Protein AF-A0A9D1DU47-F1 (afdb_monomer_lite)

Foldseek 3Di:
DAEAAAAQEQEDLDALPLLSLLLVLCFPPPPVDDQAQEKEKEAQFWWDKDKPDPLAFAKIAGIKMFGHHPNHTHYIYGHHRNHPVVVSNVSSQQDDDDPDGNVVVSVVSNYYYYYDYPPYDYDIDPGDSVLHAGEGEHQDPLCVVCVQQQANHSDPDPRRRDHNFDKDKFQAMWMWIWTDDDPYIYTWIFGIWIAGPVRRYIYTYTCPGPVNDD

Sequence (214 aa):
MNIIRTIDLWTEQHINHYECFNGAFIDGFDNDNKPFDRYKIVKNCNCIITTNRKDLNISNKHNAIIFYRNNTPVRLMVINKDTDIEKCISIALSQDYKDTTLEEYYNKLQITSKLIDMKEQAIYNNSDITKEIDVASCDRWNLLYSMLKGSYTEDVTSYGNYEYTKYEFLPNLEIKYELKIDKEEFLIEHKCAFINTIRTRVIPIQENSKLTSN

Organism: NCBI:txid2840884

pLDDT: mean 91.05, std 9.45, range [54.25, 98.62]

Structure (mmCIF, N/CA/C/O backbone):
data_AF-A0A9D1DU47-F1
#
_entry.id   AF-A0A9D1DU47-F1
#
loop_
_atom_site.group_PDB
_atom_site.id
_atom_site.type_symbol
_atom_site.label_atom_id
_atom_site.label_alt_id
_atom_site.label_comp_id
_atom_site.label_asym_id
_atom_site.label_entity_id
_atom_site.label_seq_id
_atom_site.pdbx_PDB_ins_code
_atom_site.Cartn_x
_atom_site.Cartn_y
_atom_site.Cartn_z
_atom_site.occupancy
_atom_site.B_iso_or_equiv
_atom_site.auth_seq_id
_atom_site.auth_comp_id
_atom_site.auth_asym_id
_atom_site.auth_atom_id
_atom_site.pdbx_PDB_model_num
ATOM 1 N N . MET A 1 1 ? -16.636 -14.275 -3.363 1.00 78.62 1 MET A N 1
ATOM 2 C CA . MET A 1 1 ? -15.356 -13.552 -3.241 1.00 78.62 1 MET A CA 1
ATOM 3 C C . MET A 1 1 ? -15.590 -12.168 -3.810 1.00 78.62 1 MET A C 1
ATOM 5 O O . MET A 1 1 ? -16.129 -12.085 -4.906 1.00 78.62 1 MET A O 1
ATOM 9 N N . ASN A 1 2 ? -15.345 -11.119 -3.030 1.00 91.38 2 ASN A N 1
ATOM 10 C CA . ASN A 1 2 ? -15.523 -9.739 -3.472 1.00 91.38 2 ASN A CA 1
ATOM 11 C C . ASN A 1 2 ? -14.269 -9.306 -4.239 1.00 91.38 2 ASN A C 1
ATOM 13 O O . ASN A 1 2 ? -13.179 -9.434 -3.687 1.00 91.38 2 ASN A O 1
ATOM 17 N N . ILE A 1 3 ? -14.419 -8.837 -5.478 1.00 96.06 3 ILE A N 1
ATOM 18 C CA . ILE A 1 3 ? -13.293 -8.420 -6.324 1.00 96.06 3 ILE A CA 1
ATOM 19 C C . ILE A 1 3 ? -13.216 -6.893 -6.313 1.00 96.06 3 ILE A C 1
ATOM 21 O O . ILE A 1 3 ? -14.155 -6.219 -6.734 1.00 96.06 3 ILE A O 1
ATOM 25 N N . ILE A 1 4 ? -12.091 -6.359 -5.852 1.00 96.50 4 ILE A N 1
ATOM 26 C CA . ILE A 1 4 ? -11.787 -4.934 -5.773 1.00 96.50 4 ILE A CA 1
ATOM 27 C C . ILE A 1 4 ? -10.854 -4.582 -6.932 1.00 96.50 4 ILE A C 1
ATOM 29 O O . ILE A 1 4 ? -9.774 -5.154 -7.058 1.00 96.50 4 ILE A O 1
ATOM 33 N N . ARG A 1 5 ? -11.278 -3.643 -7.783 1.00 95.50 5 ARG A N 1
ATOM 34 C CA . ARG A 1 5 ? -10.531 -3.222 -8.986 1.00 95.50 5 ARG A CA 1
ATOM 35 C C . ARG A 1 5 ? -9.926 -1.823 -8.901 1.00 95.50 5 ARG A C 1
ATOM 37 O O . ARG A 1 5 ? -9.145 -1.448 -9.769 1.00 95.50 5 ARG A O 1
ATOM 44 N N . THR A 1 6 ? -10.323 -1.060 -7.889 1.00 94.12 6 THR A N 1
ATOM 45 C CA . THR A 1 6 ? -9.841 0.293 -7.608 1.00 94.12 6 THR A CA 1
ATOM 46 C C . THR A 1 6 ? -9.809 0.495 -6.101 1.00 94.12 6 THR A C 1
ATOM 48 O O . THR A 1 6 ? -10.680 -0.028 -5.399 1.00 94.12 6 THR A O 1
ATOM 51 N N . ILE A 1 7 ? -8.798 1.199 -5.605 1.00 94.19 7 ILE A N 1
ATOM 52 C CA . ILE A 1 7 ? -8.610 1.480 -4.179 1.00 94.19 7 ILE A CA 1
ATOM 53 C C . ILE A 1 7 ? -7.583 2.605 -4.008 1.00 94.19 7 ILE A C 1
ATOM 55 O O . ILE A 1 7 ? -6.705 2.764 -4.850 1.00 94.19 7 ILE A O 1
ATOM 59 N N . ASP A 1 8 ? -7.607 3.334 -2.898 1.00 93.00 8 ASP A N 1
ATOM 60 C CA . ASP A 1 8 ? -6.444 4.132 -2.498 1.00 93.00 8 ASP A CA 1
ATOM 61 C C . ASP A 1 8 ? -5.278 3.190 -2.130 1.00 93.00 8 ASP A C 1
ATOM 63 O O . ASP A 1 8 ? -5.396 2.409 -1.180 1.00 93.00 8 ASP A O 1
ATOM 67 N N . LEU A 1 9 ? -4.194 3.180 -2.915 1.00 95.06 9 LEU A N 1
ATOM 68 C CA . LEU A 1 9 ? -3.151 2.149 -2.876 1.00 95.06 9 LEU A CA 1
ATOM 69 C C . LEU A 1 9 ? -1.797 2.719 -2.438 1.00 95.06 9 LEU A C 1
ATOM 71 O O . LEU A 1 9 ? -1.139 3.482 -3.146 1.00 95.06 9 LEU A O 1
ATOM 75 N N . TRP A 1 10 ? -1.327 2.224 -1.299 1.00 95.44 10 TRP A N 1
ATOM 76 C CA . TRP A 1 10 ? -0.047 2.568 -0.695 1.00 95.44 10 TRP A CA 1
ATOM 77 C C . TRP A 1 10 ? 0.925 1.395 -0.849 1.00 95.44 10 TRP A C 1
ATOM 79 O O . TRP A 1 10 ? 0.601 0.264 -0.487 1.00 95.44 10 TRP A O 1
ATOM 89 N N . THR A 1 11 ? 2.116 1.643 -1.392 1.00 95.69 11 THR A N 1
ATOM 90 C CA . THR A 1 11 ? 3.148 0.609 -1.571 1.00 95.69 11 THR A CA 1
ATOM 91 C C . THR A 1 11 ? 4.376 0.967 -0.747 1.00 95.69 11 THR A C 1
ATOM 93 O O . THR A 1 11 ? 4.979 2.015 -0.948 1.00 95.69 11 THR A O 1
ATOM 96 N N . GLU A 1 12 ? 4.772 0.099 0.183 1.00 96.19 12 GLU A N 1
ATOM 97 C CA . GLU A 1 12 ? 5.951 0.347 1.011 1.00 96.19 12 GLU A CA 1
ATOM 98 C C . GLU A 1 12 ? 7.247 0.190 0.191 1.00 96.19 12 GLU A C 1
ATOM 100 O O . GLU A 1 12 ? 7.617 -0.920 -0.207 1.00 96.19 12 GLU A O 1
ATOM 105 N N . GLN A 1 13 ? 7.962 1.296 -0.027 1.00 93.75 13 GLN A N 1
ATOM 106 C CA . GLN A 1 13 ? 9.221 1.306 -0.781 1.00 93.75 13 GLN A CA 1
ATOM 107 C C . GLN A 1 13 ? 10.349 0.522 -0.081 1.00 93.75 13 GLN A C 1
ATOM 109 O O . GLN A 1 13 ? 10.997 -0.326 -0.690 1.00 93.75 13 GLN A O 1
ATOM 114 N N . HIS A 1 14 ? 10.580 0.759 1.210 1.00 93.88 14 HIS A N 1
ATOM 115 C CA . HIS A 1 14 ? 11.670 0.133 1.966 1.00 93.88 14 HIS A CA 1
ATOM 116 C C . HIS A 1 14 ? 11.142 -0.575 3.209 1.00 93.88 14 HIS A C 1
ATOM 118 O O . HIS A 1 14 ? 10.099 -0.210 3.734 1.00 93.88 14 HIS A O 1
ATOM 124 N N . ILE A 1 15 ? 11.863 -1.584 3.697 1.00 96.62 15 ILE A N 1
ATOM 125 C CA . ILE A 1 15 ? 11.514 -2.249 4.958 1.00 96.62 15 ILE A CA 1
ATOM 126 C C . ILE A 1 15 ? 11.506 -1.207 6.083 1.00 96.62 15 ILE A C 1
ATOM 128 O O . ILE A 1 15 ? 12.499 -0.501 6.266 1.00 96.62 15 ILE A O 1
ATOM 132 N N . ASN A 1 16 ? 10.417 -1.155 6.855 1.00 96.31 16 ASN A N 1
ATOM 133 C CA . ASN A 1 16 ? 10.202 -0.169 7.918 1.00 96.31 16 ASN A CA 1
ATOM 134 C C . ASN A 1 16 ? 10.188 1.283 7.411 1.00 96.31 16 ASN A C 1
ATOM 136 O O . ASN A 1 16 ? 10.689 2.180 8.093 1.00 96.31 16 ASN A O 1
ATOM 140 N N . HIS A 1 17 ? 9.630 1.527 6.222 1.00 93.50 17 HIS A N 1
ATOM 141 C CA . HIS A 1 17 ? 9.435 2.884 5.707 1.00 93.50 17 HIS A CA 1
ATOM 142 C C . HIS A 1 17 ? 8.263 3.540 6.450 1.00 93.50 17 HIS A C 1
ATOM 144 O O . HIS A 1 17 ? 7.120 3.516 5.987 1.00 93.50 17 HIS A O 1
ATOM 150 N N . TYR A 1 18 ? 8.543 4.064 7.649 1.00 91.50 18 TYR A N 1
ATOM 151 C CA . TYR A 1 18 ? 7.541 4.595 8.581 1.00 91.50 18 TYR A CA 1
ATOM 152 C C . TYR A 1 18 ? 6.684 5.690 7.957 1.00 91.50 18 TYR A C 1
ATOM 154 O O . TYR A 1 18 ? 5.500 5.788 8.253 1.00 91.50 18 TYR A O 1
ATOM 162 N N . GLU A 1 19 ? 7.263 6.465 7.050 1.00 88.12 19 GLU A N 1
ATOM 163 C CA . GLU A 1 19 ? 6.593 7.478 6.260 1.00 88.12 19 GLU A CA 1
ATOM 164 C C . GLU A 1 19 ? 5.334 6.904 5.595 1.00 88.12 19 GLU A C 1
ATOM 166 O O . GLU A 1 19 ? 4.230 7.396 5.832 1.00 88.12 19 GLU A O 1
ATOM 171 N N . CYS A 1 20 ? 5.458 5.785 4.874 1.00 92.06 20 CYS A N 1
ATOM 172 C CA . CYS A 1 20 ? 4.331 5.118 4.216 1.00 92.06 20 CYS A CA 1
ATOM 173 C C . CYS A 1 20 ? 3.162 4.851 5.187 1.00 92.06 20 CYS A C 1
ATOM 175 O O . CYS A 1 20 ? 2.003 5.100 4.849 1.00 92.06 20 CYS A O 1
ATOM 177 N N . PHE A 1 21 ? 3.468 4.430 6.420 1.00 95.62 21 PHE A N 1
ATOM 178 C CA . PHE A 1 21 ? 2.475 4.206 7.472 1.00 95.62 21 PHE A CA 1
ATOM 179 C C . PHE A 1 21 ? 1.895 5.518 8.003 1.00 95.62 21 PHE A C 1
ATOM 181 O O . PHE A 1 21 ? 0.676 5.624 8.124 1.00 95.62 21 PHE A O 1
ATOM 188 N N . ASN A 1 22 ? 2.732 6.518 8.291 1.00 92.56 22 ASN A N 1
ATOM 189 C CA . ASN A 1 22 ? 2.297 7.827 8.783 1.00 92.56 22 ASN A CA 1
ATOM 190 C C . ASN A 1 22 ? 1.242 8.430 7.847 1.00 92.56 22 ASN A C 1
ATOM 192 O O . ASN A 1 22 ? 0.154 8.794 8.300 1.00 92.56 22 ASN A O 1
ATOM 196 N N . GLY A 1 23 ? 1.529 8.431 6.540 1.00 90.12 23 GLY A N 1
ATOM 197 C CA . GLY A 1 23 ? 0.614 8.894 5.498 1.00 90.12 23 GLY A CA 1
ATOM 198 C C . GLY A 1 23 ? -0.658 8.057 5.403 1.00 90.12 23 GLY A C 1
ATOM 199 O O . GLY A 1 23 ? -1.759 8.594 5.505 1.00 90.12 23 GLY A O 1
ATOM 200 N N . ALA A 1 24 ? -0.526 6.734 5.273 1.00 93.38 24 ALA A N 1
ATOM 201 C CA . ALA A 1 24 ? -1.676 5.846 5.121 1.00 93.38 24 ALA A CA 1
ATOM 202 C C . ALA A 1 24 ? -2.623 5.855 6.334 1.00 93.38 24 ALA A C 1
ATOM 204 O O . ALA A 1 24 ? -3.799 5.523 6.183 1.00 93.38 24 ALA A O 1
ATOM 205 N N . PHE A 1 25 ? -2.143 6.204 7.530 1.00 94.69 25 PHE A N 1
ATOM 206 C CA . PHE A 1 25 ? -2.971 6.289 8.733 1.00 94.69 25 PHE A CA 1
ATOM 207 C C . PHE A 1 25 ? -3.647 7.657 8.884 1.00 94.69 25 PHE A C 1
ATOM 209 O O . PHE A 1 25 ? -4.798 7.701 9.296 1.00 94.69 25 PHE A O 1
ATOM 216 N N . ILE A 1 26 ? -3.009 8.763 8.501 1.00 90.81 26 ILE A N 1
ATOM 217 C CA . ILE A 1 26 ? -3.603 10.102 8.667 1.00 90.81 26 ILE A CA 1
ATOM 218 C C . ILE A 1 26 ? -4.458 10.561 7.478 1.00 90.81 26 ILE A C 1
ATOM 220 O O . ILE A 1 26 ? -5.372 11.362 7.657 1.00 90.81 26 ILE A O 1
ATOM 224 N N . ASP A 1 27 ? -4.191 10.056 6.270 1.00 88.06 27 ASP A N 1
ATOM 225 C CA . ASP A 1 27 ? -4.784 10.598 5.046 1.00 88.06 27 ASP A CA 1
ATOM 226 C C . ASP A 1 27 ? -6.324 10.577 5.073 1.00 88.06 27 ASP A C 1
ATOM 228 O O . ASP A 1 27 ? -6.953 9.518 5.227 1.00 88.06 27 ASP A O 1
ATOM 232 N N . GLY A 1 28 ? -6.924 11.756 4.877 1.00 86.62 28 GLY A N 1
ATOM 233 C CA . GLY A 1 28 ? -8.366 11.955 4.742 1.00 86.62 28 GLY A CA 1
ATOM 234 C C . GLY A 1 28 ? -9.135 12.212 6.042 1.00 86.62 28 GLY A C 1
ATOM 235 O O . GLY A 1 28 ? -10.369 12.244 5.990 1.00 86.62 28 GLY A O 1
ATOM 236 N N . PHE A 1 29 ? -8.454 12.382 7.183 1.00 85.50 29 PHE A N 1
ATOM 237 C CA . PHE A 1 29 ? -9.075 12.686 8.484 1.00 85.50 29 PHE A CA 1
ATOM 238 C C . PHE A 1 29 ? -9.508 14.156 8.675 1.00 85.50 29 PHE A C 1
ATOM 240 O O . PHE A 1 29 ? -9.985 14.527 9.748 1.00 85.50 29 PHE A O 1
ATOM 247 N N . ASP A 1 30 ? -9.415 15.002 7.652 1.00 75.25 30 ASP A N 1
ATOM 248 C CA . ASP A 1 30 ? -9.723 16.430 7.768 1.00 75.25 30 ASP A CA 1
ATOM 249 C C . ASP A 1 30 ? -11.219 16.788 7.671 1.00 75.25 30 ASP A C 1
ATOM 251 O O . ASP A 1 30 ? -12.051 16.026 7.177 1.00 75.25 30 ASP A O 1
ATOM 255 N N . ASN A 1 31 ? -11.573 17.985 8.167 1.00 67.62 31 ASN A N 1
ATOM 256 C CA . ASN A 1 31 ? -12.928 18.567 8.125 1.00 67.62 31 ASN A CA 1
ATOM 257 C C . ASN A 1 31 ? -14.038 17.660 8.697 1.00 67.62 31 ASN A C 1
ATOM 259 O O . ASN A 1 31 ? -15.099 17.506 8.093 1.00 67.62 31 ASN A O 1
ATOM 263 N N . ASP A 1 32 ? -13.777 17.030 9.847 1.00 74.00 32 ASP A N 1
ATOM 264 C CA . ASP A 1 32 ? -14.682 16.085 10.528 1.00 74.00 32 ASP A CA 1
ATOM 265 C C . ASP A 1 32 ? -15.030 14.826 9.708 1.00 74.00 32 ASP A C 1
ATOM 267 O O . ASP A 1 32 ? -15.929 14.057 10.068 1.00 74.00 32 ASP A O 1
ATOM 271 N N . ASN A 1 33 ? -14.302 14.564 8.617 1.00 83.88 33 ASN A N 1
ATOM 272 C CA . ASN A 1 33 ? -14.456 13.338 7.854 1.00 83.88 33 ASN A CA 1
ATOM 273 C C . ASN A 1 33 ? -13.778 12.169 8.575 1.00 83.88 33 ASN A C 1
ATOM 275 O O . ASN A 1 33 ? -12.623 12.226 8.988 1.00 83.88 33 ASN A O 1
ATOM 279 N N . LYS A 1 34 ? -14.502 11.054 8.660 1.00 89.00 34 LYS A N 1
ATOM 280 C CA . LYS A 1 34 ? -13.969 9.767 9.105 1.00 89.00 34 LYS A CA 1
ATOM 281 C C . LYS A 1 34 ? -13.701 8.895 7.867 1.00 89.00 34 LYS A C 1
ATOM 283 O O . LYS A 1 34 ? -14.654 8.295 7.356 1.00 89.00 34 LYS A O 1
ATOM 288 N N . PRO A 1 35 ? -12.456 8.822 7.350 1.00 92.19 35 PRO A N 1
ATOM 289 C CA . PRO A 1 35 ? -12.134 8.092 6.123 1.00 92.19 35 PRO A CA 1
ATOM 290 C C . PRO A 1 35 ? -12.322 6.579 6.279 1.00 92.19 35 PRO A C 1
ATOM 292 O O . PRO A 1 35 ? -12.688 5.913 5.314 1.00 92.19 35 PRO A O 1
ATOM 295 N N . PHE A 1 36 ? -12.155 6.044 7.491 1.00 96.69 36 PHE A N 1
ATOM 296 C CA . PHE A 1 36 ? -12.380 4.638 7.822 1.00 96.69 36 PHE A CA 1
ATOM 297 C C . PHE A 1 36 ? -12.778 4.448 9.292 1.00 96.69 36 PHE A C 1
ATOM 299 O O . PHE A 1 36 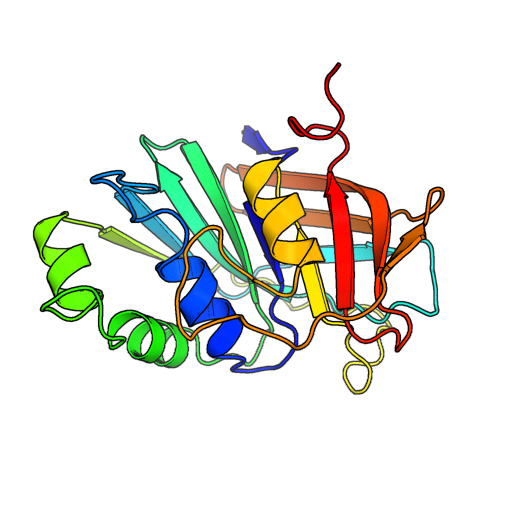? -12.578 5.319 10.137 1.00 96.69 36 PHE A O 1
ATOM 306 N N . ASP A 1 37 ? -13.364 3.293 9.602 1.00 97.12 37 ASP A N 1
ATOM 307 C CA . ASP A 1 37 ? -13.799 2.891 10.945 1.00 97.12 37 ASP A CA 1
ATOM 308 C C . ASP A 1 37 ? -13.079 1.654 11.489 1.00 97.12 37 ASP A C 1
ATOM 310 O O . ASP A 1 37 ? -13.111 1.406 12.696 1.00 97.12 37 ASP A O 1
ATOM 314 N N . ARG A 1 38 ? -12.387 0.904 10.630 1.00 97.94 38 ARG A N 1
ATOM 315 C CA . ARG A 1 38 ? -11.540 -0.212 11.044 1.00 97.94 38 ARG A CA 1
ATOM 316 C C . ARG A 1 38 ? -10.435 -0.488 10.040 1.00 97.94 38 ARG A C 1
ATOM 318 O O . ARG A 1 38 ? -10.563 -0.165 8.861 1.00 97.94 38 ARG A O 1
ATOM 325 N N . TYR A 1 39 ? -9.396 -1.185 10.479 1.00 98.31 39 TYR A N 1
ATOM 326 C CA . TYR A 1 39 ? -8.368 -1.721 9.592 1.00 98.31 39 TYR A CA 1
ATOM 327 C C . TYR A 1 39 ? -8.025 -3.177 9.920 1.00 98.31 39 TYR A C 1
ATOM 329 O O . TYR A 1 39 ? -8.240 -3.671 11.026 1.00 98.31 39 TYR A O 1
ATOM 337 N N . LYS A 1 40 ? -7.538 -3.907 8.922 1.00 98.00 40 LYS A N 1
ATOM 338 C CA . LYS A 1 40 ? -7.158 -5.316 9.021 1.00 98.00 40 LYS A CA 1
ATOM 339 C C . LYS A 1 40 ? -5.698 -5.456 8.627 1.00 98.00 40 LYS A C 1
ATOM 341 O O . LYS A 1 40 ? -5.350 -5.114 7.504 1.00 98.00 40 LYS A O 1
ATOM 346 N N . ILE A 1 41 ? -4.881 -5.983 9.527 1.00 98.62 41 ILE A N 1
ATOM 347 C CA . ILE A 1 41 ? -3.495 -6.362 9.269 1.00 98.62 41 ILE A CA 1
ATOM 348 C C . ILE A 1 41 ? -3.494 -7.809 8.776 1.00 98.62 41 ILE A C 1
ATOM 350 O O . ILE A 1 41 ? -4.042 -8.693 9.436 1.00 98.62 41 ILE A O 1
ATOM 354 N N . VAL A 1 42 ? -2.878 -8.045 7.625 1.00 98.50 42 VAL A N 1
ATOM 355 C CA . VAL A 1 42 ? -2.733 -9.357 6.996 1.00 98.50 42 VAL A CA 1
ATOM 356 C C . VAL A 1 42 ? -1.248 -9.693 6.933 1.00 98.50 42 VAL A C 1
ATOM 358 O O . VAL A 1 42 ? -0.503 -9.051 6.194 1.00 98.50 42 VAL A O 1
ATOM 361 N N . LYS A 1 43 ? -0.814 -10.678 7.723 1.00 98.44 43 LYS A N 1
ATOM 362 C CA . LYS A 1 43 ? 0.565 -11.181 7.715 1.00 98.44 43 LYS A CA 1
ATOM 363 C C . LYS A 1 43 ? 0.717 -12.370 6.761 1.00 98.44 43 LYS A C 1
ATOM 365 O O . LYS A 1 43 ? -0.234 -13.133 6.570 1.00 98.44 43 LYS A O 1
ATOM 370 N N . ASN A 1 44 ? 1.920 -12.526 6.205 1.00 98.19 44 ASN A N 1
ATOM 371 C CA . ASN A 1 44 ? 2.330 -13.650 5.352 1.00 98.19 44 ASN A CA 1
ATOM 372 C C . ASN A 1 44 ? 1.350 -13.945 4.206 1.00 98.19 44 ASN A C 1
ATOM 374 O O . ASN A 1 44 ? 0.941 -15.090 4.015 1.00 98.19 44 ASN A O 1
ATOM 378 N N . CYS A 1 45 ? 0.946 -12.908 3.478 1.00 98.19 45 CYS A N 1
ATOM 379 C CA . CYS A 1 45 ? 0.201 -13.024 2.225 1.00 98.19 45 CYS A CA 1
ATOM 380 C C . CYS A 1 45 ? 1.136 -12.781 1.033 1.00 98.19 45 CYS A C 1
ATOM 382 O O . CYS A 1 45 ? 2.304 -12.459 1.220 1.00 98.19 45 CYS A O 1
ATOM 384 N N . ASN A 1 46 ? 0.638 -12.887 -0.196 1.00 98.44 46 ASN A N 1
ATOM 385 C CA . ASN A 1 46 ? 1.383 -12.494 -1.389 1.00 98.44 46 ASN A CA 1
ATOM 386 C C . ASN A 1 46 ? 0.603 -11.457 -2.200 1.00 98.44 46 ASN A C 1
ATOM 388 O O . ASN A 1 46 ? -0.449 -11.762 -2.760 1.00 98.44 46 ASN A O 1
ATOM 392 N N . CYS A 1 47 ? 1.141 -10.239 -2.292 1.00 98.62 47 CYS A N 1
ATOM 393 C CA . CYS A 1 47 ? 0.759 -9.289 -3.327 1.00 98.62 47 CYS A CA 1
ATOM 394 C C . CYS A 1 47 ? 1.737 -9.431 -4.496 1.00 98.62 47 CYS A C 1
ATOM 396 O O . CYS A 1 47 ? 2.906 -9.043 -4.398 1.00 98.62 47 CYS A O 1
ATOM 398 N N . ILE A 1 48 ? 1.256 -10.031 -5.582 1.00 98.56 48 ILE A N 1
ATOM 399 C CA . ILE A 1 48 ? 2.020 -10.220 -6.811 1.00 98.56 48 ILE A CA 1
ATOM 400 C C . ILE A 1 48 ? 1.936 -8.936 -7.625 1.00 98.56 48 ILE A C 1
ATOM 402 O O . ILE A 1 48 ? 0.843 -8.491 -7.976 1.00 98.56 48 ILE A O 1
ATOM 406 N N . ILE A 1 49 ? 3.096 -8.351 -7.912 1.00 98.12 49 ILE A N 1
ATOM 407 C CA . ILE A 1 49 ? 3.217 -7.107 -8.661 1.00 98.12 49 ILE A CA 1
ATOM 408 C C . ILE A 1 49 ? 3.965 -7.391 -9.955 1.00 98.12 49 ILE A C 1
ATOM 410 O O . ILE A 1 49 ? 5.102 -7.874 -9.956 1.00 98.12 49 ILE A O 1
ATOM 414 N N . THR A 1 50 ? 3.315 -7.083 -11.073 1.00 97.56 50 THR A N 1
ATOM 415 C CA . THR A 1 50 ? 3.886 -7.249 -12.411 1.00 97.56 50 THR A CA 1
ATOM 416 C C . THR A 1 50 ? 3.865 -5.932 -13.161 1.00 97.56 50 THR A C 1
ATOM 418 O O . THR A 1 50 ? 2.881 -5.199 -13.094 1.00 97.56 50 THR A O 1
ATOM 421 N N . THR A 1 51 ? 4.930 -5.668 -13.913 1.00 96.00 51 THR A N 1
ATOM 422 C CA . THR A 1 51 ? 5.072 -4.485 -14.764 1.00 96.00 51 THR A CA 1
ATOM 423 C C . THR A 1 51 ? 5.543 -4.884 -16.158 1.00 96.00 51 THR A C 1
ATOM 425 O O . THR A 1 51 ? 6.341 -5.814 -16.303 1.00 96.00 51 THR A O 1
ATOM 428 N N . ASN A 1 52 ? 5.084 -4.176 -17.193 1.00 95.75 52 ASN A N 1
ATOM 429 C CA . ASN A 1 52 ? 5.592 -4.350 -18.559 1.00 95.75 52 ASN A CA 1
ATOM 430 C C . ASN A 1 52 ? 6.955 -3.658 -18.793 1.00 95.75 52 ASN A C 1
ATOM 432 O O . ASN A 1 52 ? 7.532 -3.770 -19.877 1.00 95.75 52 ASN A O 1
ATOM 436 N N . ARG A 1 53 ? 7.499 -2.962 -17.784 1.00 91.81 53 ARG A N 1
ATOM 437 C CA . ARG A 1 53 ? 8.758 -2.209 -17.857 1.00 91.81 53 ARG A CA 1
ATOM 438 C C . ARG A 1 53 ? 9.832 -2.769 -16.935 1.00 91.81 53 ARG A C 1
ATOM 440 O O . ARG A 1 53 ? 9.665 -2.804 -15.724 1.00 91.81 53 ARG A O 1
ATOM 447 N N . LYS A 1 54 ? 10.987 -3.113 -17.510 1.00 86.62 54 LYS A N 1
ATOM 448 C CA . LYS A 1 54 ? 12.157 -3.613 -16.762 1.00 86.62 54 LYS A CA 1
ATOM 449 C C . LYS A 1 54 ? 12.907 -2.532 -15.983 1.00 86.62 54 LYS A C 1
ATOM 451 O O . LYS A 1 54 ? 13.688 -2.864 -15.104 1.00 86.62 54 LYS A O 1
ATOM 456 N N . ASP A 1 55 ? 12.726 -1.261 -16.339 1.00 88.81 55 ASP A N 1
ATOM 457 C CA . ASP A 1 55 ? 13.377 -0.137 -15.663 1.00 88.81 55 ASP A CA 1
ATOM 458 C C . ASP A 1 55 ? 12.620 0.344 -14.416 1.00 88.81 55 ASP A C 1
ATOM 460 O O . ASP A 1 55 ? 13.106 1.234 -13.725 1.00 88.81 55 ASP A O 1
ATOM 464 N N . LEU A 1 56 ? 11.464 -0.256 -14.109 1.00 92.38 56 LEU A N 1
ATOM 465 C CA . LEU A 1 56 ? 10.725 -0.034 -12.870 1.00 92.38 56 LEU A CA 1
ATOM 466 C C . LEU A 1 56 ? 10.928 -1.226 -11.934 1.00 92.38 56 LEU A C 1
ATOM 468 O O . LEU A 1 56 ? 10.392 -2.308 -12.171 1.00 92.38 56 LEU A O 1
ATOM 472 N N . ASN A 1 57 ? 11.697 -1.022 -10.868 1.00 94.56 57 ASN A N 1
ATOM 473 C CA . ASN A 1 57 ? 11.905 -2.035 -9.837 1.00 94.56 57 ASN A CA 1
ATOM 474 C C . ASN A 1 57 ? 10.809 -1.889 -8.782 1.00 94.56 57 ASN A C 1
ATOM 476 O O . ASN A 1 57 ? 10.846 -0.958 -7.981 1.00 94.56 57 ASN A O 1
ATOM 480 N N . ILE A 1 58 ? 9.823 -2.784 -8.821 1.00 96.06 58 ILE A N 1
ATOM 481 C CA . ILE A 1 58 ? 8.764 -2.883 -7.815 1.00 96.06 58 ILE A CA 1
ATOM 482 C C . ILE A 1 58 ? 8.720 -4.338 -7.359 1.00 96.06 58 ILE A C 1
ATOM 484 O O . ILE A 1 58 ? 8.390 -5.239 -8.136 1.00 96.06 58 ILE A O 1
ATOM 488 N N . SER A 1 59 ? 9.114 -4.586 -6.119 1.00 97.00 59 SER A N 1
ATOM 489 C CA . SER A 1 59 ? 9.156 -5.925 -5.537 1.00 97.00 59 SER A CA 1
ATOM 490 C C . SER A 1 59 ? 7.776 -6.376 -5.071 1.00 97.00 59 SER A C 1
ATOM 492 O O . SER A 1 59 ? 6.970 -5.574 -4.604 1.00 97.00 59 SER A O 1
ATOM 494 N N . ASN A 1 60 ? 7.502 -7.681 -5.168 1.00 98.25 60 ASN A N 1
ATOM 495 C CA . ASN A 1 60 ? 6.322 -8.264 -4.526 1.00 98.25 60 ASN A CA 1
ATOM 496 C C . ASN A 1 60 ? 6.322 -7.952 -3.026 1.00 98.25 60 ASN A C 1
ATOM 498 O O . ASN A 1 60 ? 7.376 -7.918 -2.387 1.00 98.25 60 ASN A O 1
ATOM 502 N N . LYS A 1 61 ? 5.126 -7.800 -2.462 1.00 98.38 61 LYS A N 1
ATOM 503 C CA . LYS A 1 61 ? 4.924 -7.492 -1.044 1.00 98.38 61 LYS A CA 1
ATOM 504 C C . LYS A 1 61 ? 4.274 -8.677 -0.339 1.00 98.38 61 LYS A C 1
ATOM 506 O O . LYS A 1 61 ? 3.516 -9.428 -0.956 1.00 98.38 61 LYS A O 1
ATOM 511 N N . HIS A 1 62 ? 4.565 -8.853 0.949 1.00 98.62 62 HIS A N 1
ATOM 512 C CA . HIS A 1 62 ? 4.227 -10.088 1.678 1.00 98.62 62 HIS A CA 1
ATOM 513 C C . HIS A 1 62 ? 3.374 -9.882 2.925 1.00 98.62 62 HIS A C 1
ATOM 515 O O . HIS A 1 62 ? 3.047 -10.829 3.639 1.00 98.62 62 HIS A O 1
ATOM 521 N N . ASN A 1 63 ? 2.999 -8.638 3.181 1.00 98.62 63 ASN A N 1
ATOM 522 C CA . ASN A 1 63 ? 2.033 -8.260 4.193 1.00 98.62 63 ASN A CA 1
ATOM 523 C C . ASN A 1 63 ? 1.116 -7.175 3.614 1.00 98.62 63 ASN A C 1
ATOM 525 O O . ASN A 1 63 ? 1.448 -6.532 2.613 1.00 98.62 63 ASN A O 1
ATOM 529 N N . ALA A 1 64 ? -0.032 -6.949 4.244 1.00 98.44 64 ALA A N 1
ATOM 530 C CA . ALA A 1 64 ? -0.933 -5.873 3.854 1.00 98.44 64 ALA A CA 1
ATOM 531 C C . ALA A 1 64 ? -1.683 -5.277 5.048 1.00 98.44 64 ALA A C 1
ATOM 533 O O . ALA A 1 64 ? -1.926 -5.951 6.050 1.00 98.44 64 ALA A O 1
ATOM 534 N N . ILE A 1 65 ? -2.106 -4.021 4.915 1.00 98.56 65 ILE A N 1
ATOM 535 C CA . ILE A 1 65 ? -3.121 -3.405 5.771 1.00 98.56 65 ILE A CA 1
ATOM 536 C C . ILE A 1 65 ? -4.269 -2.936 4.888 1.00 98.56 65 ILE A C 1
ATOM 538 O O . ILE A 1 65 ? -4.063 -2.232 3.906 1.00 98.56 65 ILE A O 1
ATOM 542 N N . ILE A 1 66 ? -5.488 -3.322 5.244 1.00 98.25 66 ILE A N 1
ATOM 543 C CA . ILE A 1 66 ? -6.697 -2.924 4.523 1.00 98.25 66 ILE A CA 1
ATOM 544 C C . ILE A 1 66 ? -7.546 -2.077 5.453 1.00 98.25 66 ILE A C 1
ATOM 546 O O . ILE A 1 66 ? -7.911 -2.533 6.538 1.00 98.25 66 ILE A O 1
ATOM 550 N N . PHE A 1 67 ? -7.887 -0.871 5.024 1.00 98.06 67 PHE A N 1
ATOM 551 C CA . PHE A 1 67 ? -8.751 0.043 5.762 1.00 98.06 67 PHE A CA 1
ATOM 552 C C . PHE A 1 67 ? -10.170 -0.048 5.223 1.00 98.06 67 PHE A C 1
ATOM 554 O O . PHE A 1 67 ? -10.388 -0.220 4.021 1.00 98.06 67 PHE A O 1
ATOM 561 N N . TYR A 1 68 ? -11.141 0.076 6.119 1.00 97.56 68 TYR A N 1
ATOM 562 C CA . TYR A 1 68 ? -12.546 -0.124 5.811 1.00 97.56 68 TYR A CA 1
ATOM 563 C C . TYR A 1 68 ? -13.398 1.017 6.330 1.00 97.56 68 TYR A C 1
ATOM 565 O O . TYR A 1 68 ? -13.213 1.479 7.452 1.00 97.56 68 TYR A O 1
ATOM 573 N N . ARG A 1 69 ? -14.409 1.378 5.546 1.00 96.56 69 ARG A N 1
ATOM 574 C CA . ARG A 1 69 ? -15.513 2.234 5.971 1.00 96.56 69 ARG A CA 1
ATOM 575 C C . ARG A 1 69 ? -16.812 1.492 5.711 1.00 96.56 69 ARG A C 1
ATOM 577 O O . ARG A 1 69 ? -17.051 1.059 4.586 1.00 96.56 69 ARG A O 1
ATOM 584 N N . ASN A 1 70 ? -17.643 1.314 6.732 1.00 95.44 70 ASN A N 1
ATOM 585 C CA . ASN A 1 70 ? -18.918 0.600 6.640 1.00 95.44 70 ASN A CA 1
ATOM 586 C C . ASN A 1 70 ? -18.781 -0.788 5.980 1.00 95.44 70 ASN A C 1
ATOM 588 O O . ASN A 1 70 ? -19.577 -1.165 5.125 1.00 95.44 70 ASN A O 1
ATOM 592 N N . ASN A 1 71 ? -17.748 -1.547 6.364 1.00 93.19 71 ASN A N 1
ATOM 593 C CA . ASN A 1 71 ? -17.375 -2.851 5.793 1.00 93.19 71 ASN A CA 1
ATOM 594 C C . ASN A 1 71 ? -16.896 -2.878 4.333 1.00 93.19 71 ASN A C 1
ATOM 596 O O . ASN A 1 71 ? -16.570 -3.959 3.842 1.00 93.19 71 ASN A O 1
ATOM 600 N N . THR A 1 72 ? -16.752 -1.730 3.683 1.00 95.25 72 THR A N 1
ATOM 601 C CA . THR A 1 72 ? -16.189 -1.623 2.334 1.00 95.25 72 THR A CA 1
ATOM 602 C C . THR A 1 72 ? -14.704 -1.268 2.416 1.00 95.25 72 THR A C 1
ATOM 604 O O . THR A 1 72 ? -14.370 -0.329 3.143 1.00 95.25 72 THR A O 1
ATOM 607 N N . PRO A 1 73 ? -13.802 -1.984 1.716 1.00 96.25 73 PRO A N 1
ATOM 608 C CA . PRO A 1 73 ? -12.409 -1.566 1.577 1.00 96.25 73 PRO A CA 1
ATOM 609 C C . PRO A 1 73 ? -12.323 -0.172 0.952 1.00 96.25 73 PRO A C 1
ATOM 611 O O . PRO A 1 73 ? -12.942 0.072 -0.081 1.00 96.25 73 PRO A O 1
ATOM 614 N N . VAL A 1 74 ? -11.558 0.726 1.569 1.00 95.50 74 VAL A N 1
ATOM 615 C CA . VAL A 1 74 ? -11.340 2.098 1.068 1.00 95.50 74 VAL A CA 1
ATOM 616 C C . VAL A 1 74 ? -9.873 2.410 0.787 1.00 95.50 74 VAL A C 1
ATOM 618 O O . VAL A 1 74 ? -9.586 3.250 -0.057 1.00 95.50 74 VAL A O 1
ATOM 621 N N . ARG A 1 75 ? -8.948 1.706 1.449 1.00 96.06 75 ARG A N 1
ATOM 622 C CA . ARG A 1 75 ? -7.502 1.849 1.253 1.00 96.06 75 ARG A CA 1
ATOM 623 C C . ARG A 1 75 ? -6.818 0.498 1.418 1.00 96.06 75 ARG A C 1
ATOM 625 O O . ARG A 1 75 ? -7.205 -0.292 2.284 1.00 96.06 75 ARG A O 1
ATOM 632 N N . LEU A 1 76 ? -5.805 0.247 0.603 1.00 97.50 76 LEU A N 1
ATOM 633 C CA . LEU A 1 76 ? -4.925 -0.910 0.685 1.00 97.50 76 LEU A CA 1
ATOM 634 C C . LEU A 1 76 ? -3.487 -0.413 0.815 1.00 97.50 76 LEU A C 1
ATOM 636 O O . LEU A 1 76 ? -3.028 0.371 -0.005 1.00 97.50 76 LEU A O 1
ATOM 640 N N . MET A 1 77 ? -2.769 -0.911 1.812 1.00 97.94 77 MET A N 1
ATOM 641 C CA . MET A 1 77 ? -1.326 -0.763 1.921 1.00 97.94 77 MET A CA 1
ATOM 642 C C . MET A 1 77 ? -0.667 -2.128 1.757 1.00 97.94 77 MET A C 1
ATOM 644 O O . MET A 1 77 ? -1.043 -3.068 2.455 1.00 97.94 77 MET A O 1
ATOM 648 N N . VAL A 1 78 ? 0.302 -2.244 0.852 1.00 98.31 78 VAL A N 1
ATOM 649 C CA . VAL A 1 78 ? 1.081 -3.468 0.616 1.00 98.31 78 VAL A CA 1
ATOM 650 C C . VAL A 1 78 ? 2.513 -3.278 1.115 1.00 98.31 78 VAL A C 1
ATOM 652 O O . VAL A 1 78 ? 3.139 -2.249 0.868 1.00 98.31 78 VAL A O 1
ATOM 655 N N . ILE A 1 79 ? 3.008 -4.252 1.876 1.00 98.44 79 ILE A N 1
ATOM 656 C CA . ILE A 1 79 ? 4.118 -4.077 2.824 1.00 98.44 79 ILE A CA 1
ATOM 657 C C . ILE A 1 79 ? 5.167 -5.179 2.627 1.00 98.44 79 ILE A C 1
ATOM 659 O O . ILE A 1 79 ? 4.830 -6.340 2.364 1.00 98.44 79 ILE A O 1
ATOM 663 N N . ASN A 1 80 ? 6.447 -4.831 2.767 1.00 98.19 80 ASN A N 1
ATOM 664 C CA . ASN A 1 80 ? 7.557 -5.773 2.656 1.00 98.19 80 ASN A CA 1
ATOM 665 C C . ASN A 1 80 ? 7.474 -6.877 3.723 1.00 98.19 80 ASN A C 1
ATOM 667 O O . ASN A 1 80 ? 6.858 -6.721 4.781 1.00 98.19 80 ASN A O 1
ATOM 671 N N . LYS A 1 81 ? 8.099 -8.025 3.438 1.00 97.62 81 LYS A N 1
ATOM 672 C CA . LYS A 1 81 ? 8.048 -9.206 4.312 1.00 97.62 81 LYS A CA 1
ATOM 673 C C . LYS A 1 81 ? 8.567 -8.938 5.721 1.00 97.62 81 LYS A C 1
ATOM 675 O O . LYS A 1 81 ? 7.918 -9.340 6.683 1.00 97.62 81 LYS A O 1
ATOM 680 N N . ASP A 1 82 ? 9.718 -8.282 5.806 1.00 97.62 82 ASP A N 1
ATOM 681 C CA . ASP A 1 82 ? 10.497 -8.162 7.041 1.00 97.62 82 ASP A CA 1
ATOM 682 C C . ASP A 1 82 ? 10.195 -6.868 7.815 1.00 97.62 82 ASP A C 1
ATOM 684 O O . ASP A 1 82 ? 10.909 -6.515 8.752 1.00 97.62 82 ASP A O 1
ATOM 688 N N . THR A 1 83 ? 9.136 -6.152 7.427 1.00 98.31 83 THR A N 1
ATOM 689 C CA . THR A 1 83 ? 8.685 -4.942 8.116 1.00 98.31 83 THR A CA 1
ATOM 690 C C . THR A 1 83 ? 8.094 -5.283 9.483 1.00 98.31 83 THR A C 1
ATOM 692 O O . THR A 1 83 ? 7.204 -6.129 9.614 1.00 98.31 83 THR A O 1
ATOM 695 N N . ASP A 1 84 ? 8.546 -4.568 10.511 1.00 98.38 84 ASP A N 1
ATOM 696 C CA . ASP A 1 84 ? 7.967 -4.570 11.849 1.00 98.38 84 ASP A CA 1
ATOM 697 C C . ASP A 1 84 ? 6.682 -3.731 11.846 1.00 98.38 84 ASP A C 1
ATOM 699 O O . ASP A 1 84 ? 6.662 -2.543 12.173 1.00 98.38 84 ASP A O 1
ATOM 703 N N . ILE A 1 85 ? 5.593 -4.364 11.407 1.00 98.31 85 ILE A N 1
ATOM 704 C CA . ILE A 1 85 ? 4.287 -3.720 11.223 1.00 98.31 85 ILE A CA 1
ATOM 705 C C . ILE A 1 85 ? 3.782 -3.090 12.524 1.00 98.31 85 ILE A C 1
ATOM 707 O O . ILE A 1 85 ? 3.213 -2.004 12.493 1.00 98.31 85 ILE A O 1
ATOM 711 N N . GLU A 1 86 ? 3.972 -3.756 13.663 1.00 97.94 86 GLU A N 1
ATOM 712 C CA . GLU A 1 86 ? 3.472 -3.274 14.955 1.00 97.94 86 GLU A CA 1
ATOM 713 C C . GLU A 1 86 ? 4.195 -1.995 15.370 1.00 97.94 86 GLU A C 1
ATOM 715 O O . GLU A 1 86 ? 3.545 -1.009 15.726 1.00 97.94 86 GLU A O 1
ATOM 720 N N . LYS A 1 87 ? 5.523 -1.966 15.222 1.00 98.19 87 LYS A N 1
ATOM 721 C CA . LYS A 1 87 ? 6.311 -0.758 15.455 1.00 98.19 87 LYS A CA 1
ATOM 722 C C . LYS A 1 87 ? 5.951 0.365 14.485 1.00 98.19 87 LYS A C 1
ATOM 724 O O . LYS A 1 87 ? 5.789 1.502 14.921 1.00 98.19 87 LYS A O 1
ATOM 729 N N . CYS A 1 88 ? 5.800 0.068 13.193 1.00 98.31 88 CYS A N 1
ATOM 730 C CA . CYS A 1 88 ? 5.441 1.079 12.196 1.00 98.31 88 CYS A CA 1
ATOM 731 C C . CYS A 1 88 ? 4.067 1.704 12.482 1.00 98.31 88 CYS A C 1
ATOM 733 O O . CYS A 1 88 ? 3.922 2.921 12.421 1.00 98.31 88 CYS A O 1
ATOM 735 N N . ILE A 1 89 ? 3.075 0.888 12.857 1.00 98.25 89 ILE A N 1
ATOM 736 C CA . ILE A 1 89 ? 1.751 1.373 13.271 1.00 98.25 89 ILE A CA 1
ATOM 737 C C . ILE A 1 89 ? 1.854 2.206 14.550 1.00 98.25 89 ILE A C 1
ATOM 739 O O . ILE A 1 89 ? 1.244 3.266 14.624 1.00 98.25 89 ILE A O 1
ATOM 743 N N . SER A 1 90 ? 2.621 1.759 15.549 1.00 97.94 90 SER A N 1
ATOM 744 C CA . SER A 1 90 ? 2.811 2.513 16.794 1.00 97.94 90 SER A CA 1
ATOM 745 C C . SER A 1 90 ? 3.410 3.897 16.530 1.00 97.94 90 SER A C 1
ATOM 747 O O . SER A 1 90 ? 2.908 4.882 17.067 1.00 97.94 90 SER A O 1
ATOM 749 N N . ILE A 1 91 ? 4.412 3.990 15.650 1.00 97.00 91 ILE A N 1
ATOM 750 C CA . ILE A 1 91 ? 4.993 5.270 15.226 1.00 97.00 91 ILE A CA 1
ATOM 751 C C . ILE A 1 91 ? 3.936 6.132 14.524 1.00 97.00 91 ILE A C 1
ATOM 753 O O . ILE A 1 91 ? 3.738 7.282 14.912 1.00 97.00 91 ILE A O 1
ATOM 757 N N . ALA A 1 92 ? 3.196 5.567 13.568 1.00 96.25 92 ALA A N 1
ATOM 758 C CA . ALA A 1 92 ? 2.147 6.290 12.853 1.00 96.25 92 ALA A CA 1
ATOM 759 C C . ALA A 1 92 ? 1.008 6.771 13.761 1.00 96.25 92 ALA A C 1
ATOM 761 O O . ALA A 1 92 ? 0.442 7.828 13.523 1.00 96.25 92 ALA A O 1
ATOM 762 N N . LEU A 1 93 ? 0.659 6.041 14.817 1.00 96.56 93 LEU A N 1
ATOM 763 C CA . LEU A 1 93 ? -0.362 6.472 15.776 1.00 96.56 93 LEU A CA 1
ATOM 764 C C . LEU A 1 93 ? 0.173 7.494 16.791 1.00 96.56 93 LEU A C 1
ATOM 766 O O . LEU A 1 93 ? -0.605 8.269 17.342 1.00 96.56 93 LEU A O 1
ATOM 770 N N . SER A 1 94 ? 1.489 7.540 17.005 1.00 96.25 94 SER A N 1
ATOM 771 C CA . SER A 1 94 ? 2.123 8.505 17.911 1.00 96.25 94 SER A CA 1
ATOM 772 C C . SER A 1 94 ? 2.261 9.918 17.334 1.00 96.25 94 SER A C 1
ATOM 774 O O . SER A 1 94 ? 2.657 10.824 18.061 1.00 96.25 94 SER A O 1
ATOM 776 N N . GLN A 1 95 ? 1.952 10.116 16.048 1.00 92.75 95 GLN A N 1
ATOM 777 C CA . GLN A 1 95 ? 2.069 11.423 15.403 1.00 92.75 95 GLN A CA 1
ATOM 778 C C . GLN A 1 95 ? 1.070 12.445 15.969 1.00 92.75 95 GLN A C 1
ATOM 780 O O . GLN A 1 95 ? -0.065 12.099 16.320 1.00 92.75 95 GLN A O 1
ATOM 785 N N . ASP A 1 96 ? 1.501 13.706 16.026 1.00 90.62 96 ASP A N 1
ATOM 786 C CA . ASP A 1 96 ? 0.665 14.827 16.454 1.00 90.62 96 ASP A CA 1
ATOM 787 C C . ASP A 1 96 ? -0.498 15.025 15.472 1.00 90.62 96 ASP A C 1
ATOM 789 O O . ASP A 1 96 ? -0.309 15.073 14.254 1.00 90.62 96 ASP A O 1
ATOM 793 N N . TYR A 1 97 ? -1.714 15.164 15.998 1.00 88.00 97 TYR A N 1
ATOM 794 C CA . TYR A 1 97 ? -2.908 15.440 15.209 1.00 88.00 97 TYR A CA 1
ATOM 795 C C . TYR A 1 97 ? -3.820 16.425 15.943 1.00 88.00 97 TYR A C 1
ATOM 797 O O . TYR A 1 97 ? -4.462 16.085 16.938 1.00 88.00 97 TYR A O 1
ATOM 805 N N . LYS A 1 98 ? -3.918 17.658 15.427 1.00 84.94 98 LYS A N 1
ATOM 806 C CA . LYS A 1 98 ? -4.579 18.782 16.119 1.00 84.94 98 LYS A CA 1
ATOM 807 C C . LYS A 1 98 ? -3.945 18.981 17.510 1.00 84.94 98 LYS A C 1
ATOM 809 O O . LYS A 1 98 ? -2.730 19.109 17.595 1.00 84.94 98 LYS A O 1
ATOM 814 N N . ASP A 1 99 ? -4.746 18.978 18.576 1.00 88.62 99 ASP A N 1
ATOM 815 C CA . ASP A 1 99 ? -4.299 19.167 19.967 1.00 88.62 99 ASP A CA 1
ATOM 816 C C . ASP A 1 99 ? -4.094 17.834 20.730 1.00 88.62 99 ASP A C 1
ATOM 818 O O . ASP A 1 99 ? -4.147 17.801 21.959 1.00 88.62 99 ASP A O 1
ATOM 822 N N . THR A 1 100 ? -3.970 16.705 20.025 1.00 91.81 100 THR A N 1
ATOM 823 C CA . THR A 1 100 ? -3.965 15.335 20.583 1.00 91.81 100 THR A CA 1
ATOM 824 C C . THR A 1 100 ? -3.010 14.454 19.761 1.00 91.81 100 THR A C 1
ATOM 826 O O . THR A 1 100 ? -2.486 14.900 18.740 1.00 91.81 100 THR A O 1
ATOM 829 N N . THR A 1 101 ? -2.776 13.202 20.158 1.00 94.19 101 THR A N 1
ATOM 830 C CA . THR A 1 101 ? -2.110 12.230 19.265 1.00 94.19 101 THR A CA 1
ATOM 831 C C . THR A 1 101 ? -3.121 11.566 18.330 1.00 94.19 101 THR A C 1
ATOM 833 O O . THR A 1 101 ? -4.320 11.491 18.631 1.00 94.19 101 THR A O 1
ATOM 836 N N . LEU A 1 102 ? -2.660 11.030 17.196 1.00 94.12 102 LEU A N 1
ATOM 837 C CA . LEU A 1 102 ? -3.540 10.270 16.306 1.00 94.12 102 LEU A CA 1
ATOM 838 C C . LEU A 1 102 ? -4.147 9.043 17.013 1.00 94.12 102 LEU A C 1
ATOM 840 O O . LEU A 1 102 ? -5.313 8.720 16.790 1.00 94.12 102 LEU A O 1
ATOM 844 N N . GLU A 1 103 ? -3.402 8.403 17.917 1.00 96.44 103 GLU A N 1
ATOM 845 C CA . GLU A 1 103 ? -3.886 7.312 18.769 1.00 96.44 103 GLU A CA 1
ATOM 846 C C . GLU A 1 103 ? -5.088 7.731 19.629 1.00 96.44 103 GLU A C 1
ATOM 848 O O . GLU A 1 103 ? -6.132 7.073 19.627 1.00 96.44 103 GLU A O 1
ATOM 853 N N . GLU A 1 104 ? -4.978 8.853 20.344 1.00 95.75 104 GLU A N 1
ATOM 854 C CA . GLU A 1 104 ? -6.070 9.391 21.158 1.00 95.75 104 GLU A CA 1
ATOM 855 C C . GLU A 1 104 ? -7.289 9.741 20.298 1.00 95.75 104 GLU A C 1
ATOM 857 O O . GLU A 1 104 ? -8.435 9.512 20.703 1.00 95.75 104 GLU A O 1
ATOM 862 N N . TYR A 1 105 ? -7.059 10.258 19.090 1.00 93.38 105 TYR A N 1
ATOM 863 C CA . TYR A 1 105 ? -8.118 10.538 18.129 1.00 93.38 105 TYR A CA 1
ATOM 864 C C . TYR A 1 105 ? -8.808 9.257 17.628 1.00 93.38 105 TYR A C 1
ATOM 866 O O . TYR A 1 105 ? -10.040 9.188 17.593 1.00 93.38 105 TYR A O 1
ATOM 874 N N . TYR A 1 106 ? -8.049 8.200 17.331 1.00 95.81 106 TYR A N 1
ATOM 875 C CA . TYR A 1 106 ? -8.586 6.890 16.944 1.00 95.81 106 TYR A CA 1
ATOM 876 C C . TYR A 1 106 ? -9.434 6.267 18.049 1.00 95.81 106 TYR A C 1
ATOM 878 O O . TYR A 1 106 ? -10.515 5.741 17.769 1.00 95.81 106 TYR A O 1
ATOM 886 N N . ASN A 1 107 ? -8.978 6.374 19.298 1.00 95.81 107 ASN A N 1
ATOM 887 C CA . ASN A 1 107 ? -9.710 5.901 20.468 1.00 95.81 107 ASN A CA 1
ATOM 888 C C . ASN A 1 107 ? -11.052 6.636 20.621 1.00 95.81 107 ASN A C 1
ATOM 890 O O . ASN A 1 107 ? -12.084 5.992 20.820 1.00 95.81 107 ASN A O 1
ATOM 894 N N . LYS A 1 108 ? -11.073 7.967 20.437 1.00 94.31 108 LYS A N 1
ATOM 895 C CA . LYS A 1 108 ? -12.313 8.773 20.428 1.00 94.31 108 LYS A CA 1
ATOM 896 C C . LYS A 1 108 ? -13.276 8.337 19.319 1.00 94.31 108 LYS A C 1
ATOM 898 O O . LYS A 1 108 ? -14.479 8.248 19.552 1.00 94.31 108 LYS A O 1
ATOM 903 N N . LEU A 1 109 ? -12.756 8.036 18.127 1.00 93.25 109 LEU A N 1
ATOM 904 C CA . LEU A 1 109 ? -13.544 7.566 16.982 1.00 93.25 109 LEU A CA 1
ATOM 905 C C . LEU A 1 109 ? -13.901 6.075 17.032 1.00 93.25 109 LEU A C 1
ATOM 907 O O . LEU A 1 109 ? -14.593 5.600 16.121 1.00 93.25 109 LEU A O 1
ATOM 911 N N . GLN A 1 110 ? -13.441 5.351 18.057 1.00 96.31 110 GLN A N 1
ATOM 912 C CA . GLN A 1 110 ? -13.626 3.910 18.225 1.00 96.31 110 GLN A CA 1
ATOM 913 C C . GLN A 1 110 ? -13.166 3.114 16.993 1.00 96.31 110 GLN A C 1
ATOM 915 O O . GLN A 1 110 ? -13.851 2.198 16.533 1.00 96.31 110 GLN A O 1
ATOM 920 N N . ILE A 1 111 ? -12.023 3.495 16.415 1.00 97.31 111 ILE A N 1
ATOM 921 C CA . ILE A 1 111 ? -11.441 2.768 15.284 1.00 97.31 111 ILE A CA 1
ATOM 922 C C . ILE A 1 111 ? -10.884 1.440 15.787 1.00 97.31 111 ILE A C 1
ATOM 924 O O . ILE A 1 111 ? -10.122 1.395 16.748 1.00 97.31 111 ILE A O 1
ATOM 928 N N . THR A 1 112 ? -11.263 0.346 15.131 1.00 97.62 112 THR A N 1
ATOM 929 C CA . THR A 1 112 ? -10.863 -1.007 15.548 1.00 97.62 112 THR A CA 1
ATOM 930 C C . THR A 1 112 ? -9.867 -1.634 14.583 1.00 97.62 112 THR A C 1
ATOM 932 O O . THR A 1 112 ? -9.814 -1.294 13.399 1.00 97.62 112 THR A O 1
ATOM 935 N N . SER A 1 113 ? -9.082 -2.587 15.080 1.00 97.56 113 SER A N 1
ATOM 936 C CA . SER A 1 113 ? -8.125 -3.337 14.272 1.00 97.56 113 SER A CA 1
ATOM 937 C C . SER A 1 113 ? -8.338 -4.843 14.395 1.00 97.56 113 SER A C 1
ATOM 939 O O . SER A 1 113 ? -8.876 -5.346 15.383 1.00 97.56 113 SER A O 1
ATOM 941 N N . LYS A 1 114 ? -7.938 -5.586 13.362 1.00 97.31 114 LYS A N 1
ATOM 942 C CA . LYS A 1 114 ? -7.919 -7.053 13.374 1.00 97.31 114 LYS A CA 1
ATOM 943 C C . LYS A 1 114 ? -6.643 -7.566 12.726 1.00 97.31 114 LYS A C 1
ATOM 945 O O . LYS A 1 114 ? -6.286 -7.108 11.648 1.00 97.31 114 LYS A O 1
ATOM 950 N N . LEU A 1 115 ? -6.019 -8.569 13.333 1.00 97.75 115 LEU A N 1
ATOM 951 C CA . LEU A 1 115 ? -4.904 -9.312 12.751 1.00 97.75 115 LEU A CA 1
ATOM 952 C C . LEU A 1 115 ? -5.405 -10.623 12.132 1.00 97.75 115 LEU A C 1
ATOM 954 O O . LEU A 1 115 ? -6.195 -11.342 12.748 1.00 97.75 115 LEU A O 1
ATOM 958 N N . ILE A 1 116 ? -4.920 -10.949 10.937 1.00 97.25 116 ILE A N 1
ATOM 959 C CA . ILE A 1 116 ? -4.981 -12.292 10.357 1.00 97.25 116 ILE A CA 1
ATOM 960 C C . ILE A 1 116 ? -3.604 -12.684 9.813 1.00 97.25 116 ILE A C 1
ATOM 962 O O . ILE A 1 116 ? -2.816 -11.825 9.425 1.00 97.25 116 ILE A O 1
ATOM 966 N N . ASP A 1 117 ? -3.328 -13.983 9.775 1.00 97.56 117 ASP A N 1
ATOM 967 C CA . ASP A 1 117 ? -2.111 -14.553 9.199 1.00 97.56 117 ASP A CA 1
ATOM 968 C C . ASP A 1 117 ? -2.515 -15.587 8.146 1.00 97.56 117 ASP A C 1
ATOM 970 O O . ASP A 1 117 ? -3.205 -16.560 8.465 1.00 97.56 117 ASP A O 1
ATOM 974 N N . MET A 1 118 ? -2.123 -15.343 6.896 1.00 97.62 118 MET A N 1
ATOM 975 C CA . MET A 1 118 ? -2.437 -16.214 5.762 1.00 97.62 118 MET A CA 1
ATOM 976 C C . MET A 1 118 ? -1.511 -17.436 5.702 1.00 97.62 118 MET A C 1
ATOM 978 O O . MET A 1 118 ? -1.857 -18.428 5.062 1.00 97.62 118 MET A O 1
ATOM 982 N N . LYS A 1 119 ? -0.374 -17.400 6.417 1.00 97.06 119 LYS A N 1
ATOM 983 C CA . LYS A 1 119 ? 0.633 -18.471 6.478 1.00 97.06 119 LYS A CA 1
ATOM 984 C C . LYS A 1 119 ? 1.149 -18.911 5.104 1.00 97.06 119 LYS A C 1
ATOM 986 O O . LYS A 1 119 ? 1.556 -20.061 4.934 1.00 97.06 119 LYS A O 1
ATOM 991 N N . GLU A 1 120 ? 1.126 -18.021 4.118 1.00 97.50 120 GLU A N 1
ATOM 992 C CA . GLU A 1 120 ? 1.632 -18.326 2.787 1.00 97.50 120 GLU A CA 1
ATOM 993 C C . GLU A 1 120 ? 3.162 -18.297 2.782 1.00 97.50 120 GLU A C 1
ATOM 995 O O . GLU A 1 120 ? 3.813 -17.546 3.514 1.00 97.50 120 GLU A O 1
ATOM 1000 N N . GLN A 1 121 ? 3.757 -19.116 1.916 1.00 97.81 121 GLN A N 1
ATOM 1001 C CA . GLN A 1 121 ? 5.167 -18.962 1.584 1.00 97.81 121 GLN A CA 1
ATOM 1002 C C . GLN A 1 121 ? 5.341 -17.738 0.683 1.00 97.81 121 GLN A C 1
ATOM 1004 O O . GLN A 1 121 ? 4.530 -17.495 -0.210 1.00 97.81 121 GLN A O 1
ATOM 1009 N N . ALA A 1 122 ? 6.397 -16.965 0.934 1.00 97.88 122 ALA A N 1
ATOM 1010 C CA . ALA A 1 122 ? 6.669 -15.745 0.188 1.00 97.88 122 ALA A CA 1
ATOM 1011 C C . ALA A 1 122 ? 7.049 -16.057 -1.267 1.00 97.88 122 ALA A C 1
ATOM 1013 O O . ALA A 1 122 ? 7.935 -16.872 -1.527 1.00 97.88 122 ALA A O 1
ATOM 1014 N N . ILE A 1 123 ? 6.402 -15.365 -2.200 1.00 98.25 123 ILE A N 1
ATOM 1015 C CA . ILE A 1 123 ? 6.675 -15.407 -3.633 1.00 98.25 123 ILE A CA 1
ATOM 1016 C C . ILE A 1 123 ? 7.363 -14.096 -4.003 1.00 98.25 123 ILE A C 1
ATOM 1018 O O . ILE A 1 123 ? 6.748 -13.027 -3.986 1.00 98.25 123 ILE A O 1
ATOM 1022 N N . TYR A 1 124 ? 8.647 -14.170 -4.329 1.00 97.44 124 TYR A N 1
ATOM 1023 C CA . TYR A 1 124 ? 9.433 -13.022 -4.776 1.00 97.44 124 TYR A CA 1
ATOM 1024 C C . TYR A 1 124 ? 9.420 -12.921 -6.303 1.00 97.44 124 TYR A C 1
ATOM 1026 O O . TYR A 1 124 ? 9.335 -13.932 -7.000 1.00 97.44 124 TYR A O 1
ATOM 1034 N N . ASN A 1 125 ? 9.512 -11.697 -6.819 1.00 95.56 125 ASN A N 1
ATOM 1035 C CA . ASN A 1 125 ? 9.779 -11.438 -8.231 1.00 95.56 125 ASN A CA 1
ATOM 1036 C C . ASN A 1 125 ? 11.275 -11.110 -8.432 1.00 95.56 125 ASN A C 1
ATOM 1038 O O . ASN A 1 125 ? 12.046 -11.072 -7.477 1.00 95.56 125 ASN A O 1
ATOM 1042 N N . ASN A 1 126 ? 11.693 -10.874 -9.678 1.00 93.06 126 ASN A N 1
ATOM 1043 C CA . ASN A 1 126 ? 13.095 -10.590 -10.023 1.00 93.06 126 ASN A CA 1
ATOM 1044 C C . ASN A 1 126 ? 13.476 -9.096 -9.881 1.00 93.06 126 ASN A C 1
ATOM 1046 O O . ASN A 1 126 ? 14.411 -8.651 -10.547 1.00 93.06 126 ASN A O 1
ATOM 1050 N N . SER A 1 127 ? 12.731 -8.310 -9.093 1.00 91.75 127 SER A N 1
ATOM 1051 C CA . SER A 1 127 ? 13.013 -6.882 -8.870 1.00 91.75 127 SER A CA 1
ATOM 1052 C C . SER A 1 127 ? 14.323 -6.687 -8.099 1.00 91.75 127 SER A C 1
ATOM 1054 O O . SER A 1 127 ? 14.615 -7.433 -7.163 1.00 91.75 127 SER A O 1
ATOM 1056 N N . ASP A 1 128 ? 15.099 -5.661 -8.455 1.00 91.38 128 ASP A N 1
ATOM 1057 C CA . ASP A 1 128 ? 16.254 -5.230 -7.665 1.00 91.38 128 ASP A CA 1
ATOM 1058 C C . ASP A 1 128 ? 15.789 -4.308 -6.529 1.00 91.38 128 ASP A C 1
ATOM 1060 O O . ASP A 1 128 ? 15.578 -3.112 -6.732 1.00 91.38 128 ASP A O 1
ATOM 1064 N N . ILE A 1 129 ? 15.654 -4.866 -5.322 1.00 89.06 129 ILE A N 1
ATOM 1065 C CA . ILE A 1 129 ? 15.178 -4.154 -4.119 1.00 89.06 129 ILE A CA 1
ATOM 1066 C C . ILE A 1 129 ? 16.058 -2.934 -3.792 1.00 89.06 129 ILE A C 1
ATOM 1068 O O . ILE A 1 129 ? 15.576 -1.951 -3.235 1.00 89.06 129 ILE A O 1
ATOM 1072 N N . THR A 1 130 ? 17.343 -2.945 -4.173 1.00 90.00 130 THR A N 1
ATOM 1073 C CA . THR A 1 130 ? 18.243 -1.797 -3.944 1.00 90.00 130 THR A CA 1
ATOM 1074 C C . THR A 1 130 ? 17.903 -0.587 -4.813 1.00 90.00 130 THR A C 1
ATOM 1076 O O . THR A 1 130 ? 18.362 0.521 -4.541 1.00 90.00 130 THR A O 1
ATOM 1079 N N . LYS A 1 131 ? 17.088 -0.792 -5.852 1.00 92.19 131 LYS A N 1
ATOM 1080 C CA . LYS A 1 131 ? 16.618 0.227 -6.791 1.00 92.19 131 LYS A CA 1
ATOM 1081 C C . LYS A 1 131 ? 15.101 0.387 -6.750 1.00 92.19 131 LYS A C 1
ATOM 1083 O O . LYS A 1 131 ? 14.543 0.893 -7.724 1.00 92.19 131 LYS A O 1
ATOM 1088 N N . GLU A 1 132 ? 14.447 -0.075 -5.680 1.00 94.56 132 GLU A N 1
ATOM 1089 C CA . GLU A 1 132 ? 12.992 -0.006 -5.542 1.00 94.56 132 GLU A CA 1
ATOM 1090 C C . GLU A 1 132 ? 12.504 1.430 -5.775 1.00 94.56 132 GLU A C 1
ATOM 1092 O O . GLU A 1 132 ? 12.929 2.372 -5.097 1.00 94.56 132 GLU A O 1
ATOM 1097 N N . ILE A 1 133 ? 11.610 1.590 -6.748 1.00 93.00 133 ILE A N 1
ATOM 1098 C CA . ILE A 1 133 ? 10.973 2.873 -7.022 1.00 93.00 133 ILE A CA 1
ATOM 1099 C C . ILE A 1 133 ? 9.822 3.087 -6.044 1.00 93.00 133 ILE A C 1
ATOM 1101 O O . ILE A 1 133 ? 9.092 2.152 -5.716 1.00 93.00 133 ILE A O 1
ATOM 1105 N N . ASP A 1 134 ? 9.632 4.323 -5.599 1.00 91.00 134 ASP A N 1
ATOM 1106 C CA . ASP A 1 134 ? 8.452 4.654 -4.819 1.00 91.00 134 ASP A CA 1
ATOM 1107 C C . ASP A 1 134 ? 7.205 4.661 -5.713 1.00 91.00 134 ASP A C 1
ATOM 1109 O O . ASP A 1 134 ? 7.211 5.250 -6.801 1.00 91.00 134 ASP A O 1
ATOM 1113 N N . VAL A 1 135 ? 6.134 4.009 -5.260 1.00 92.00 135 VAL A N 1
ATOM 1114 C CA . VAL A 1 135 ? 4.876 3.886 -5.997 1.00 92.00 135 VAL A CA 1
ATOM 1115 C C . VAL A 1 135 ? 3.728 4.413 -5.151 1.00 92.00 135 VAL A C 1
ATOM 1117 O O . VAL A 1 135 ? 3.337 3.803 -4.155 1.00 92.00 135 VAL A O 1
ATOM 1120 N N . ALA A 1 136 ? 3.132 5.514 -5.601 1.00 84.50 136 ALA A N 1
ATOM 1121 C CA . ALA A 1 136 ? 1.966 6.115 -4.965 1.00 84.50 136 ALA A CA 1
ATOM 1122 C C . ALA A 1 136 ? 0.785 6.086 -5.935 1.00 84.50 136 ALA A C 1
ATOM 1124 O O . ALA A 1 136 ? 0.847 6.724 -6.980 1.00 84.50 136 ALA A O 1
ATOM 1125 N N . SER A 1 137 ? -0.290 5.365 -5.621 1.00 89.00 137 SER A N 1
ATOM 1126 C CA . SER A 1 137 ? -1.467 5.311 -6.491 1.00 89.00 137 SER A CA 1
ATOM 1127 C C . SER A 1 137 ? -2.736 5.645 -5.729 1.00 89.00 137 SER A C 1
ATOM 1129 O O . SER A 1 137 ? -2.952 5.175 -4.620 1.00 89.00 137 SER A O 1
ATOM 1131 N N . CYS A 1 138 ? -3.605 6.435 -6.348 1.00 83.69 138 CYS A N 1
ATOM 1132 C CA . CYS A 1 138 ? -4.892 6.797 -5.778 1.00 83.69 138 CYS A CA 1
ATOM 1133 C C . CYS A 1 138 ? -6.002 6.702 -6.824 1.00 83.69 138 CYS A C 1
ATOM 1135 O O . CYS A 1 138 ? -5.755 6.565 -8.023 1.00 83.69 138 CYS A O 1
ATOM 1137 N N . ASP A 1 139 ? -7.238 6.817 -6.354 1.00 84.69 139 ASP A N 1
ATOM 1138 C CA . ASP A 1 139 ? -8.455 6.817 -7.161 1.00 84.69 139 ASP A CA 1
ATOM 1139 C C . ASP A 1 139 ? -9.222 8.156 -7.080 1.00 84.69 139 ASP A C 1
ATOM 1141 O O . ASP A 1 139 ? -10.387 8.244 -7.484 1.00 84.69 139 ASP A O 1
ATOM 1145 N N . ARG A 1 140 ? -8.568 9.214 -6.570 1.00 86.56 140 ARG A N 1
ATOM 1146 C CA . ARG A 1 140 ? -9.139 10.547 -6.302 1.00 86.56 140 ARG A CA 1
ATOM 1147 C C . ARG A 1 140 ? -8.380 11.650 -7.039 1.00 86.56 140 ARG A C 1
ATOM 1149 O O . ARG A 1 140 ? -7.163 11.755 -6.923 1.00 86.56 140 ARG A O 1
ATOM 1156 N N . TRP A 1 141 ? -9.110 12.533 -7.728 1.00 85.25 141 TRP A N 1
ATOM 1157 C CA . TRP A 1 141 ? -8.524 13.658 -8.474 1.00 85.25 141 TRP A CA 1
ATOM 1158 C C . TRP A 1 141 ? -7.706 14.603 -7.591 1.00 85.25 141 TRP A C 1
ATOM 1160 O O . TRP A 1 141 ? -6.570 14.920 -7.931 1.00 85.25 141 TRP A O 1
ATOM 1170 N N . ASN A 1 142 ? -8.256 15.029 -6.452 1.00 85.44 142 ASN A N 1
ATOM 1171 C CA . ASN A 1 142 ? -7.568 15.943 -5.538 1.00 85.44 142 ASN A CA 1
ATOM 1172 C C . ASN A 1 142 ? -6.242 15.359 -5.039 1.00 85.44 142 ASN A C 1
ATOM 1174 O O . ASN A 1 142 ? -5.219 16.038 -5.102 1.00 85.44 142 ASN A O 1
ATOM 1178 N N . LEU A 1 143 ? -6.242 14.086 -4.629 1.00 84.81 143 LEU A N 1
ATOM 1179 C CA . LEU A 1 143 ? -5.028 13.406 -4.195 1.00 84.81 143 LEU A CA 1
ATOM 1180 C C . LEU A 1 143 ? -3.995 13.297 -5.324 1.00 84.81 143 LEU A C 1
ATOM 1182 O O . LEU A 1 143 ? -2.827 13.589 -5.090 1.00 84.81 143 LEU A O 1
ATOM 1186 N N . LEU A 1 144 ? -4.406 12.991 -6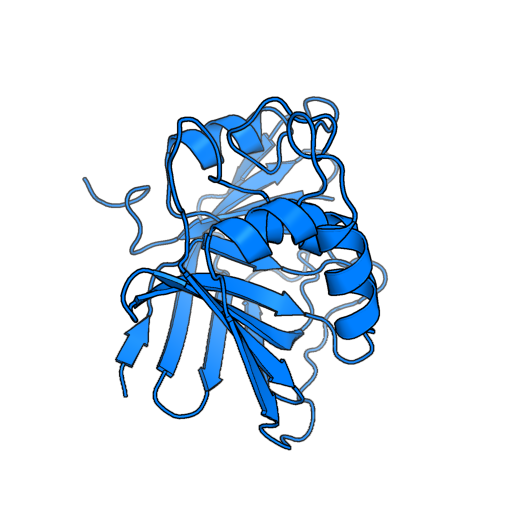.561 1.00 89.25 144 LEU A N 1
ATOM 1187 C CA . LEU A 1 144 ? -3.497 13.007 -7.714 1.00 89.25 144 LEU A CA 1
ATOM 1188 C C . LEU A 1 144 ? -2.844 14.388 -7.905 1.00 89.25 144 LEU A C 1
ATOM 1190 O O . LEU A 1 144 ? -1.628 14.474 -8.080 1.00 89.25 144 LEU A O 1
ATOM 1194 N N . TYR A 1 145 ? -3.622 15.475 -7.843 1.00 87.06 145 TYR A N 1
ATOM 1195 C CA . TYR A 1 145 ? -3.076 16.834 -7.945 1.00 87.06 145 TYR A CA 1
ATOM 1196 C C . TYR A 1 145 ? -2.083 17.146 -6.822 1.00 87.06 145 TYR A C 1
ATOM 1198 O O . TYR A 1 145 ? -1.048 17.763 -7.081 1.00 87.06 145 TYR A O 1
ATOM 1206 N N . SER A 1 146 ? -2.376 16.720 -5.594 1.00 85.56 146 SER A N 1
ATOM 1207 C CA . SER A 1 146 ? -1.470 16.872 -4.455 1.00 85.56 146 SER A CA 1
ATOM 1208 C C . SER A 1 146 ? -0.187 16.058 -4.645 1.00 85.56 146 SER A C 1
ATOM 1210 O O . SER A 1 146 ? 0.903 16.601 -4.460 1.00 85.56 146 SER A O 1
ATOM 1212 N N . MET A 1 147 ? -0.286 14.815 -5.130 1.00 86.69 147 MET A N 1
ATOM 1213 C CA . MET A 1 147 ? 0.866 13.959 -5.436 1.00 86.69 147 MET A CA 1
ATOM 1214 C C . MET A 1 147 ? 1.786 14.549 -6.505 1.00 86.69 147 MET A C 1
ATOM 1216 O O . MET A 1 147 ? 3.007 14.567 -6.339 1.00 86.69 147 MET A O 1
ATOM 1220 N N . LEU A 1 148 ? 1.211 15.120 -7.565 1.00 86.44 148 LEU A N 1
ATOM 1221 C CA . LEU A 1 148 ? 1.970 15.809 -8.612 1.00 86.44 148 LEU A CA 1
ATOM 1222 C C . LEU A 1 148 ? 2.648 17.093 -8.115 1.00 86.44 148 LEU A C 1
ATOM 1224 O O . LEU A 1 148 ? 3.651 17.513 -8.688 1.00 86.44 148 LEU A O 1
ATOM 1228 N N . LYS A 1 149 ? 2.137 17.707 -7.042 1.00 84.50 149 LYS A N 1
ATOM 1229 C CA . LYS A 1 149 ? 2.773 18.854 -6.374 1.00 84.50 149 LYS A CA 1
ATOM 1230 C C . LYS A 1 149 ? 3.857 18.457 -5.369 1.00 84.50 149 LYS A C 1
ATOM 1232 O O . LYS A 1 149 ? 4.513 19.341 -4.832 1.00 84.50 149 LYS A O 1
ATOM 1237 N N . GLY A 1 150 ? 4.052 17.159 -5.145 1.00 76.88 150 GLY A N 1
ATOM 1238 C CA . GLY A 1 150 ? 5.031 16.615 -4.210 1.00 76.88 150 GLY A CA 1
ATOM 1239 C C . GLY A 1 150 ? 4.408 15.936 -2.995 1.00 76.88 150 GLY A C 1
ATOM 1240 O O . GLY A 1 150 ? 5.074 15.071 -2.441 1.00 76.88 150 GLY A O 1
ATOM 1241 N N . SER A 1 151 ? 3.148 16.231 -2.646 1.00 79.81 151 SER A N 1
ATOM 1242 C CA . SER A 1 151 ? 2.469 15.713 -1.443 1.00 79.81 151 SER A CA 1
ATOM 1243 C C . SER A 1 151 ? 2.231 14.189 -1.475 1.00 79.81 151 SER A C 1
ATOM 1245 O O . SER A 1 151 ? 2.258 13.561 -2.535 1.00 79.81 151 SER A O 1
ATOM 1247 N N . TYR A 1 152 ? 1.965 13.563 -0.328 1.00 75.56 152 TYR A N 1
ATOM 1248 C CA . TYR A 1 152 ? 1.405 12.195 -0.256 1.00 75.56 152 TYR A CA 1
ATOM 1249 C C . TYR A 1 152 ? -0.050 12.169 0.196 1.00 75.56 152 TYR A C 1
ATOM 1251 O O . TYR A 1 152 ? -0.707 11.145 0.040 1.00 75.56 152 TYR A O 1
ATOM 1259 N N . THR A 1 153 ? -0.553 13.281 0.723 1.00 73.31 153 THR A N 1
ATOM 1260 C CA . THR A 1 153 ? -1.920 13.422 1.223 1.00 73.31 153 THR A CA 1
ATOM 1261 C C . THR A 1 153 ? -2.568 14.669 0.621 1.00 73.31 153 THR A C 1
ATOM 1263 O O . THR A 1 153 ? -1.898 15.524 0.027 1.00 73.31 153 THR A O 1
ATOM 1266 N N . GLU A 1 154 ? -3.891 14.775 0.730 1.00 74.81 154 GLU A N 1
ATOM 1267 C CA . GLU A 1 154 ? -4.612 15.997 0.333 1.00 74.81 154 GLU A CA 1
ATOM 1268 C C . GLU A 1 154 ? -4.381 17.166 1.313 1.00 74.81 154 GLU A C 1
ATOM 1270 O O . GLU A 1 154 ? -4.589 18.324 0.947 1.00 74.81 154 GLU A O 1
ATOM 1275 N N . ASP A 1 155 ? -3.887 16.864 2.511 1.00 68.31 155 ASP A N 1
ATOM 1276 C CA . ASP A 1 155 ? -3.815 17.777 3.647 1.00 68.31 155 ASP A CA 1
ATOM 1277 C C . ASP A 1 155 ? -2.449 18.484 3.733 1.00 68.31 155 ASP A C 1
ATOM 1279 O O . ASP A 1 155 ? -1.402 17.906 3.423 1.00 68.31 155 ASP A O 1
ATOM 1283 N N . VAL A 1 156 ? -2.432 19.745 4.192 1.00 62.84 156 VAL A N 1
ATOM 1284 C CA . VAL A 1 156 ? -1.186 20.504 4.428 1.00 62.84 156 VAL A CA 1
ATOM 1285 C C . VAL A 1 156 ? -0.563 20.033 5.740 1.00 62.84 156 VAL A C 1
ATOM 1287 O O . VAL A 1 156 ? -0.650 20.689 6.775 1.00 62.8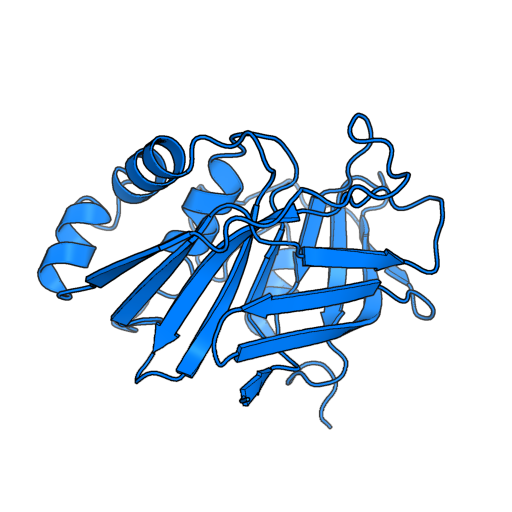4 156 VAL A O 1
ATOM 1290 N N . THR A 1 157 ? 0.054 18.861 5.698 1.00 59.62 157 THR A N 1
ATOM 1291 C CA . THR A 1 157 ? 0.834 18.323 6.815 1.00 59.62 157 THR A CA 1
ATOM 1292 C C . THR A 1 157 ? 2.319 18.557 6.559 1.00 59.62 157 THR A C 1
ATOM 1294 O O . THR A 1 157 ? 2.724 18.808 5.428 1.00 59.62 157 THR A O 1
ATOM 1297 N N . SER A 1 158 ? 3.166 18.490 7.588 1.00 56.59 158 SER A N 1
ATOM 1298 C CA . SER A 1 158 ? 4.625 18.428 7.391 1.00 56.59 158 SER A CA 1
ATOM 1299 C C . SER A 1 158 ? 5.059 17.134 6.688 1.00 56.59 158 SER A C 1
ATOM 1301 O O . SER A 1 158 ? 6.167 17.062 6.156 1.00 56.59 158 SER A O 1
ATOM 1303 N N . TYR A 1 159 ? 4.181 16.129 6.666 1.00 54.25 159 TYR A N 1
ATOM 1304 C CA . TYR A 1 159 ? 4.397 14.830 6.064 1.00 54.25 159 TYR A CA 1
ATOM 1305 C C . TYR A 1 159 ? 4.127 14.855 4.554 1.00 54.25 159 TYR A C 1
ATOM 1307 O O . TYR A 1 159 ? 3.142 15.406 4.072 1.00 54.25 159 TYR A O 1
ATOM 1315 N N . GLY A 1 160 ? 5.019 14.232 3.785 1.00 56.09 160 GLY A N 1
ATOM 1316 C CA . GLY A 1 160 ? 4.835 14.086 2.349 1.00 56.09 160 GLY A CA 1
ATOM 1317 C C . GLY A 1 160 ? 5.146 15.327 1.511 1.00 56.09 160 GLY A C 1
ATOM 1318 O O . GLY A 1 160 ? 4.965 15.250 0.310 1.00 56.09 160 GLY A O 1
ATOM 1319 N N . ASN A 1 161 ? 5.637 16.442 2.061 1.00 59.12 161 ASN A N 1
ATOM 1320 C CA . ASN A 1 161 ? 6.020 17.620 1.263 1.00 59.12 161 ASN A CA 1
ATOM 1321 C C . ASN A 1 161 ? 7.406 17.455 0.624 1.00 59.12 161 ASN A C 1
ATOM 1323 O O . ASN A 1 161 ? 8.398 18.004 1.104 1.00 59.12 161 ASN A O 1
ATOM 1327 N N . TYR A 1 162 ? 7.481 16.701 -0.470 1.00 62.78 162 TYR A N 1
ATOM 1328 C CA . TYR A 1 162 ? 8.704 16.600 -1.267 1.00 62.78 162 TYR A CA 1
ATOM 1329 C C . TYR A 1 162 ? 8.868 17.831 -2.163 1.00 62.78 162 TYR A C 1
ATOM 1331 O O . TYR A 1 162 ? 7.883 18.451 -2.571 1.00 62.78 162 TYR A O 1
ATOM 1339 N N . GLU A 1 163 ? 10.114 18.177 -2.504 1.00 63.34 163 GLU A N 1
ATOM 1340 C CA . GLU A 1 163 ? 10.371 19.212 -3.507 1.00 63.34 163 GLU A CA 1
ATOM 1341 C C . GLU A 1 163 ? 9.607 18.897 -4.798 1.00 63.34 163 GLU A C 1
ATOM 1343 O O . GLU A 1 163 ? 9.569 17.749 -5.256 1.00 63.34 163 GLU A O 1
ATOM 1348 N N . TYR A 1 164 ? 8.998 19.930 -5.386 1.00 64.38 164 TYR A N 1
ATOM 1349 C CA . TYR A 1 164 ? 8.277 19.810 -6.646 1.00 64.38 164 TYR A CA 1
ATOM 1350 C C . TYR A 1 164 ? 9.221 19.277 -7.728 1.00 64.38 164 TYR A C 1
ATOM 1352 O O . TYR A 1 164 ? 10.053 20.002 -8.279 1.00 64.38 164 TYR A O 1
ATOM 1360 N N . THR A 1 165 ? 9.090 17.990 -8.036 1.00 66.75 165 THR A N 1
ATOM 1361 C CA . THR A 1 165 ? 9.813 17.364 -9.135 1.00 66.75 165 THR A CA 1
ATOM 1362 C C . THR A 1 165 ? 8.985 17.482 -10.403 1.00 66.75 165 THR A C 1
ATOM 1364 O O . THR A 1 165 ? 7.758 17.408 -10.388 1.00 66.75 165 THR A O 1
ATOM 1367 N N . LYS A 1 166 ? 9.654 17.697 -11.537 1.00 83.38 166 LYS A N 1
ATOM 1368 C CA . LYS A 1 166 ? 8.975 17.642 -12.831 1.00 83.38 166 LYS A CA 1
ATOM 1369 C C . LYS A 1 166 ? 8.559 16.196 -13.092 1.00 83.38 166 LYS A C 1
ATOM 1371 O O . LYS A 1 166 ? 9.362 15.284 -12.896 1.00 83.38 166 LYS A O 1
ATOM 1376 N N . TYR A 1 167 ? 7.323 16.011 -13.540 1.00 89.88 167 TYR A N 1
ATOM 1377 C CA . TYR A 1 167 ? 6.781 14.711 -13.913 1.00 89.88 167 TYR A CA 1
ATOM 1378 C C . TYR A 1 167 ? 6.621 14.595 -15.426 1.00 89.88 167 TYR A C 1
ATOM 1380 O O . TYR A 1 167 ? 6.229 15.546 -16.103 1.00 89.88 167 TYR A O 1
ATOM 1388 N N . GLU A 1 168 ? 6.889 13.401 -15.934 1.00 91.81 168 GLU A N 1
ATOM 1389 C CA . GLU A 1 168 ? 6.644 12.985 -17.308 1.00 91.81 168 GLU A CA 1
ATOM 1390 C C . GLU A 1 168 ? 5.485 11.988 -17.330 1.00 91.81 168 GLU A C 1
ATOM 1392 O O . GLU A 1 168 ? 5.407 11.092 -16.487 1.00 91.81 168 GLU A O 1
ATOM 1397 N N . PHE A 1 169 ? 4.579 12.131 -18.297 1.00 94.31 169 PHE A N 1
ATOM 1398 C CA . PHE A 1 169 ? 3.470 11.198 -18.473 1.00 94.31 169 PHE A CA 1
ATOM 1399 C C . PHE A 1 169 ? 3.906 9.964 -19.275 1.00 94.31 169 PHE A C 1
ATOM 1401 O O . PHE A 1 169 ? 4.536 10.077 -20.328 1.00 94.31 169 PHE A O 1
ATOM 1408 N N . LEU A 1 170 ? 3.534 8.781 -18.792 1.00 94.44 170 LEU A N 1
ATOM 1409 C CA . LEU A 1 170 ? 3.820 7.475 -19.375 1.00 94.44 170 LEU A CA 1
ATOM 1410 C C . LEU A 1 170 ? 2.507 6.810 -19.827 1.00 94.44 170 LEU A C 1
ATOM 1412 O O . LEU A 1 170 ? 1.858 6.157 -19.012 1.00 94.44 170 LEU A O 1
ATOM 1416 N N . PRO A 1 171 ? 2.106 6.932 -21.106 1.00 92.19 171 PRO A N 1
ATOM 1417 C CA . PRO A 1 171 ? 0.804 6.451 -21.589 1.00 92.19 171 PRO A CA 1
ATOM 1418 C C . PRO A 1 171 ? 0.696 4.931 -21.802 1.00 92.19 171 PRO A C 1
ATOM 1420 O O . PRO A 1 171 ? -0.411 4.437 -21.950 1.00 92.19 171 PRO A O 1
ATOM 1423 N N . ASN A 1 172 ? 1.818 4.202 -21.856 1.00 91.88 172 ASN A N 1
ATOM 1424 C CA . ASN A 1 172 ? 1.870 2.762 -22.171 1.00 91.88 172 ASN A CA 1
ATOM 1425 C C . ASN A 1 172 ? 2.520 1.954 -21.034 1.00 91.88 172 ASN A C 1
ATOM 1427 O O . ASN A 1 172 ? 3.316 1.040 -21.273 1.00 91.88 172 ASN A O 1
ATOM 1431 N N . LEU A 1 173 ? 2.274 2.363 -19.792 1.00 94.00 173 LEU A N 1
ATOM 1432 C CA . LEU A 1 173 ? 2.781 1.669 -18.616 1.00 94.00 173 LEU A CA 1
ATOM 1433 C C . LEU A 1 173 ? 1.719 0.708 -18.104 1.00 94.00 173 LEU A C 1
ATOM 1435 O O . LEU A 1 173 ? 0.645 1.154 -17.738 1.00 94.00 173 LEU A O 1
ATOM 1439 N N . GLU A 1 174 ? 2.054 -0.563 -17.950 1.00 95.88 174 GLU A N 1
ATOM 1440 C CA . GLU A 1 174 ? 1.170 -1.519 -17.292 1.00 95.88 174 GLU A CA 1
ATOM 1441 C C . GLU A 1 174 ? 1.768 -1.922 -15.952 1.00 95.88 174 GLU A C 1
ATOM 1443 O O . GLU A 1 174 ? 2.884 -2.438 -15.913 1.00 95.88 174 GLU A O 1
ATOM 1448 N N . ILE A 1 175 ? 1.028 -1.690 -14.865 1.00 97.25 175 ILE A N 1
ATOM 1449 C CA . ILE A 1 175 ? 1.338 -2.241 -13.541 1.00 97.25 175 ILE A CA 1
ATOM 1450 C C . ILE A 1 175 ? 0.085 -2.918 -12.999 1.00 97.25 175 ILE A C 1
ATOM 1452 O O . ILE A 1 175 ? -0.972 -2.291 -12.890 1.00 97.25 175 ILE A O 1
ATOM 1456 N N . LYS A 1 176 ? 0.216 -4.184 -12.612 1.00 97.88 176 LYS A N 1
ATOM 1457 C CA . LYS A 1 176 ? -0.860 -4.977 -12.018 1.00 97.88 176 LYS A CA 1
ATOM 1458 C C . LYS A 1 176 ? -0.481 -5.414 -10.611 1.00 97.88 176 LYS A C 1
ATOM 1460 O O . LYS A 1 176 ? 0.634 -5.888 -10.403 1.00 97.88 176 LYS A O 1
ATOM 1465 N N . TYR A 1 177 ? -1.424 -5.270 -9.687 1.00 98.31 177 TYR A N 1
ATOM 1466 C CA . TYR A 1 177 ? -1.344 -5.765 -8.317 1.00 98.31 177 TYR A CA 1
ATOM 1467 C C . TYR A 1 177 ? -2.405 -6.844 -8.121 1.00 98.31 177 TYR A C 1
ATOM 1469 O O . TYR A 1 177 ? -3.591 -6.600 -8.355 1.00 98.31 177 TYR A O 1
ATOM 1477 N N . GLU A 1 178 ? -1.977 -8.019 -7.666 1.00 98.56 178 GLU A N 1
ATOM 1478 C CA . GLU A 1 178 ? -2.850 -9.152 -7.362 1.00 98.56 178 GLU A CA 1
ATOM 1479 C C . GLU A 1 178 ? -2.637 -9.582 -5.914 1.00 98.56 178 GLU A C 1
ATOM 1481 O O . GLU A 1 178 ? -1.576 -10.089 -5.559 1.00 98.56 178 GLU A O 1
ATOM 1486 N N . LEU A 1 179 ? -3.643 -9.371 -5.066 1.00 98.44 179 LEU A N 1
ATOM 1487 C CA . LEU A 1 179 ? -3.640 -9.808 -3.671 1.00 98.44 179 LEU A CA 1
ATOM 1488 C C . LEU A 1 179 ? -4.944 -10.539 -3.374 1.00 98.44 179 LEU A C 1
ATOM 1490 O O . LEU A 1 179 ? -6.026 -9.962 -3.474 1.00 98.44 179 LEU A O 1
ATOM 1494 N N . LYS A 1 180 ? -4.846 -11.795 -2.947 1.00 97.50 180 LYS A N 1
ATOM 1495 C CA . LYS A 1 180 ? -5.999 -12.610 -2.562 1.00 97.50 180 LYS A CA 1
ATOM 1496 C C . LYS A 1 180 ? -5.959 -12.898 -1.070 1.00 97.50 180 LYS A C 1
ATOM 1498 O O . LYS A 1 180 ? -4.974 -13.426 -0.571 1.00 97.50 180 LYS A O 1
ATOM 1503 N N . ILE A 1 181 ? -7.032 -12.561 -0.362 1.00 94.19 181 ILE A N 1
ATOM 1504 C CA . ILE A 1 181 ? -7.119 -12.694 1.095 1.00 94.19 181 ILE A CA 1
ATOM 1505 C C . ILE A 1 181 ? -8.529 -13.108 1.521 1.00 94.19 181 ILE A C 1
ATOM 1507 O O . ILE A 1 181 ? -9.490 -12.389 1.280 1.00 94.19 181 ILE A O 1
ATOM 1511 N N . ASP A 1 182 ? -8.670 -14.246 2.204 1.00 87.00 182 ASP A N 1
ATOM 1512 C CA . ASP A 1 182 ? -9.952 -14.781 2.705 1.00 87.00 182 ASP A CA 1
ATOM 1513 C C . ASP A 1 182 ? -11.131 -14.632 1.706 1.00 87.00 182 ASP A C 1
ATOM 1515 O O . ASP A 1 182 ? -11.262 -15.415 0.762 1.00 87.00 182 ASP A O 1
ATOM 1519 N N . LYS A 1 183 ? -11.984 -13.610 1.883 1.00 89.44 183 LYS A N 1
ATOM 1520 C CA . LYS A 1 183 ? -13.180 -13.338 1.061 1.00 89.44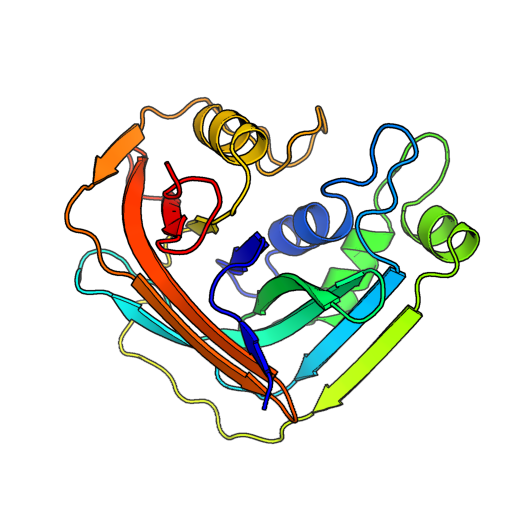 183 LYS A CA 1
ATOM 1521 C C . LYS A 1 183 ? -13.000 -12.230 0.018 1.00 89.44 183 LYS A C 1
ATOM 1523 O O . LYS A 1 183 ? -13.961 -11.936 -0.699 1.00 89.44 183 LYS A O 1
ATOM 1528 N N . GLU A 1 184 ? -11.826 -11.622 -0.062 1.00 95.88 184 GLU A N 1
ATOM 1529 C CA . GLU A 1 184 ? -11.507 -10.431 -0.849 1.00 95.88 184 GLU A CA 1
ATOM 1530 C C . GLU A 1 184 ? -10.371 -10.728 -1.836 1.00 95.88 184 GLU A C 1
ATOM 1532 O O . GL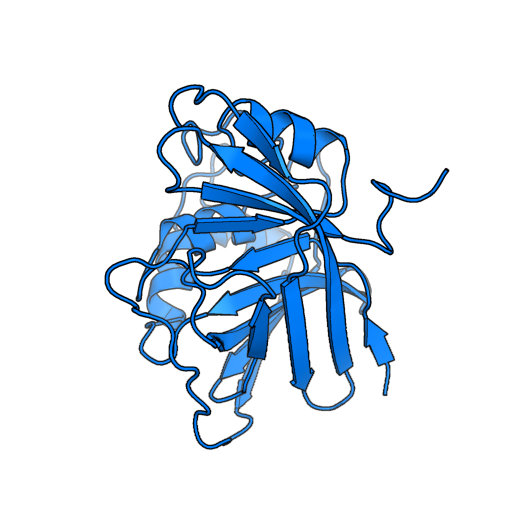U A 1 184 ? -9.432 -11.468 -1.542 1.00 95.88 184 GLU A O 1
ATOM 1537 N N . GLU A 1 185 ? -10.459 -10.145 -3.022 1.00 97.75 185 GLU A N 1
ATOM 1538 C CA . GLU A 1 185 ? -9.431 -10.232 -4.053 1.00 97.75 185 GLU A CA 1
ATOM 1539 C C . GLU A 1 185 ? -9.223 -8.839 -4.644 1.00 97.75 185 GLU A C 1
ATOM 1541 O O . GLU A 1 185 ? -10.166 -8.225 -5.136 1.00 97.75 185 GLU A O 1
ATOM 1546 N N . PHE A 1 186 ? -8.002 -8.323 -4.571 1.00 97.94 186 PHE A N 1
ATOM 1547 C CA . PHE A 1 186 ? -7.608 -7.048 -5.155 1.00 97.94 186 PHE A CA 1
ATOM 1548 C C . PHE A 1 186 ? -6.917 -7.331 -6.484 1.00 97.94 186 PHE A C 1
ATOM 1550 O O . PHE A 1 186 ? -5.864 -7.965 -6.504 1.00 97.94 186 PHE A O 1
ATOM 1557 N N . LEU A 1 187 ? -7.528 -6.873 -7.576 1.00 97.44 187 LEU A N 1
ATOM 1558 C CA . LEU A 1 187 ? -7.015 -6.955 -8.943 1.00 97.44 187 LEU A CA 1
ATOM 1559 C C . LEU A 1 187 ? -6.950 -5.535 -9.502 1.00 97.44 187 LEU A C 1
ATOM 1561 O O . LEU A 1 187 ? -7.878 -5.077 -10.173 1.00 97.44 187 LEU A O 1
ATOM 1565 N N . ILE A 1 188 ? -5.884 -4.820 -9.151 1.00 96.75 188 ILE A N 1
ATOM 1566 C CA . ILE A 1 188 ? -5.728 -3.397 -9.460 1.00 96.75 188 ILE A CA 1
ATOM 1567 C C . ILE A 1 188 ? -4.822 -3.276 -10.678 1.00 96.75 188 ILE A C 1
ATOM 1569 O O . ILE A 1 188 ? -3.684 -3.749 -10.666 1.00 96.75 188 ILE A O 1
ATOM 1573 N N . GLU A 1 189 ? -5.333 -2.641 -11.726 1.00 96.69 189 GLU A N 1
ATOM 1574 C CA . GLU A 1 189 ? -4.636 -2.452 -12.994 1.00 96.69 189 GLU A CA 1
ATOM 1575 C C . GLU A 1 189 ? -4.404 -0.968 -13.249 1.00 96.69 189 GLU A C 1
ATOM 1577 O O . GLU A 1 189 ? -5.317 -0.148 -13.124 1.00 96.69 189 GLU A O 1
ATOM 1582 N N . HIS A 1 190 ? -3.183 -0.649 -13.657 1.00 96.31 190 HIS A N 1
ATOM 1583 C CA . HIS A 1 190 ? -2.780 0.676 -14.091 1.00 96.31 190 HIS A CA 1
ATOM 1584 C C . HIS A 1 190 ? -2.299 0.596 -15.530 1.00 96.31 190 HIS A C 1
ATOM 1586 O O . HIS A 1 190 ? -1.528 -0.310 -15.847 1.00 96.31 190 HIS A O 1
ATOM 1592 N N . LYS A 1 191 ? -2.733 1.535 -16.377 1.00 94.44 191 LYS A N 1
ATOM 1593 C CA . LYS A 1 191 ? -2.356 1.591 -17.805 1.00 94.44 191 LYS A CA 1
ATOM 1594 C C . LYS A 1 191 ? -1.549 2.827 -18.193 1.00 94.44 191 LYS A C 1
ATOM 1596 O O . LYS A 1 191 ? -1.038 2.928 -19.308 1.00 94.44 191 LYS A O 1
ATOM 1601 N N . CYS A 1 192 ? -1.404 3.765 -17.269 1.00 94.25 192 CYS A N 1
ATOM 1602 C CA . CYS A 1 192 ? -0.534 4.913 -17.428 1.00 94.25 192 CYS A CA 1
ATOM 1603 C C . CYS A 1 192 ? -0.026 5.396 -16.068 1.00 94.25 192 CYS A C 1
ATOM 1605 O O . CYS A 1 192 ? -0.494 4.953 -15.017 1.00 94.25 192 CYS A O 1
ATOM 1607 N N . ALA A 1 193 ? 0.959 6.288 -16.079 1.00 95.25 193 ALA A N 1
ATOM 1608 C CA . ALA A 1 193 ? 1.470 6.921 -14.869 1.00 95.25 193 ALA A CA 1
ATOM 1609 C C . ALA A 1 193 ? 2.096 8.278 -15.144 1.00 95.25 193 ALA A C 1
ATOM 1611 O O . ALA A 1 193 ? 2.402 8.622 -16.283 1.00 95.25 193 ALA A O 1
ATOM 1612 N N . PHE A 1 194 ? 2.392 8.988 -14.066 1.00 94.38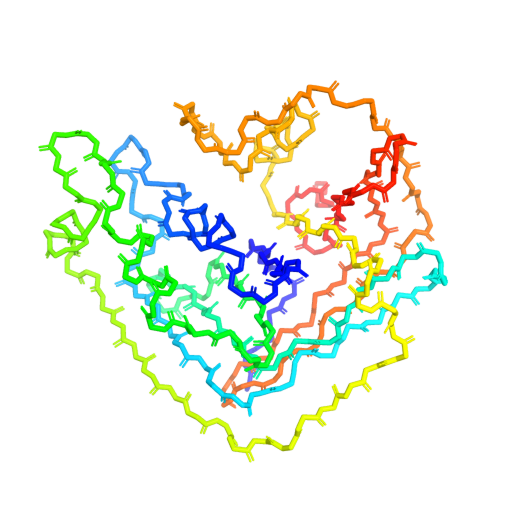 194 PHE A N 1
ATOM 1613 C CA . PHE A 1 194 ? 3.396 10.039 -14.047 1.00 94.38 194 PHE A CA 1
ATOM 1614 C C . PHE A 1 194 ? 4.666 9.514 -13.381 1.00 94.38 194 PHE A C 1
ATOM 1616 O O . PHE A 1 194 ? 4.590 8.892 -12.328 1.00 94.38 194 PHE A O 1
ATOM 1623 N N . ILE A 1 195 ? 5.835 9.757 -13.963 1.00 92.88 195 ILE A N 1
ATOM 1624 C CA . ILE A 1 195 ? 7.129 9.442 -13.345 1.00 92.88 195 ILE A CA 1
ATOM 1625 C C . ILE A 1 195 ? 7.922 10.727 -13.161 1.00 92.88 195 ILE A C 1
ATOM 1627 O O . ILE A 1 195 ? 7.912 11.584 -14.045 1.00 92.88 195 ILE A O 1
ATOM 1631 N N . ASN A 1 196 ? 8.592 10.898 -12.026 1.00 90.69 196 ASN A N 1
ATOM 1632 C CA . ASN A 1 196 ? 9.437 12.073 -11.852 1.00 90.69 196 ASN A CA 1
ATOM 1633 C C . ASN A 1 196 ? 10.706 11.977 -12.723 1.00 90.69 196 ASN A C 1
ATOM 1635 O O . ASN A 1 196 ? 11.190 10.890 -13.037 1.00 90.69 196 ASN A O 1
ATOM 1639 N N . THR A 1 197 ? 11.284 13.117 -13.105 1.00 86.75 197 THR A N 1
ATOM 1640 C CA . THR A 1 197 ? 12.430 13.164 -14.039 1.00 86.75 197 THR A CA 1
ATOM 1641 C C . THR A 1 197 ? 13.680 12.436 -13.537 1.00 86.75 197 THR A C 1
ATOM 1643 O O . THR A 1 197 ? 14.487 11.977 -14.341 1.00 86.75 197 THR A O 1
ATOM 1646 N N . ILE A 1 198 ? 13.850 12.311 -12.217 1.00 87.62 198 ILE A N 1
ATOM 1647 C CA . ILE A 1 198 ? 14.955 11.556 -11.598 1.00 87.62 198 ILE A CA 1
ATOM 1648 C C . ILE A 1 198 ? 14.639 10.061 -11.409 1.00 87.62 198 ILE A C 1
ATOM 1650 O O . ILE A 1 198 ? 15.506 9.313 -10.968 1.00 87.62 198 ILE A O 1
ATOM 1654 N N . ARG A 1 199 ? 13.426 9.622 -11.779 1.00 88.62 199 ARG A N 1
ATOM 1655 C CA . ARG A 1 199 ? 12.949 8.228 -11.789 1.00 88.62 199 ARG A CA 1
ATOM 1656 C C . ARG A 1 199 ? 12.988 7.516 -10.435 1.00 88.62 199 ARG A C 1
ATOM 1658 O O . ARG A 1 199 ? 13.235 6.316 -10.369 1.00 88.62 199 ARG A O 1
ATOM 1665 N N . THR A 1 200 ? 12.723 8.252 -9.363 1.00 88.69 200 THR A N 1
ATOM 1666 C CA . THR A 1 200 ? 12.632 7.723 -7.994 1.00 88.69 200 THR A CA 1
ATOM 1667 C C . THR A 1 200 ? 11.196 7.525 -7.519 1.00 88.69 200 THR A C 1
ATOM 1669 O O . THR A 1 200 ? 10.986 6.803 -6.550 1.00 88.69 200 THR A O 1
ATOM 1672 N N . ARG A 1 201 ? 10.210 8.122 -8.205 1.00 90.88 201 ARG A N 1
ATOM 1673 C CA . ARG A 1 201 ? 8.785 8.012 -7.875 1.00 90.88 201 ARG A CA 1
ATOM 1674 C C . ARG A 1 201 ? 7.940 7.856 -9.131 1.00 90.88 201 ARG A C 1
ATOM 1676 O O . ARG A 1 201 ? 8.117 8.598 -10.101 1.00 90.88 201 ARG A O 1
ATOM 1683 N N . VAL A 1 202 ? 6.986 6.934 -9.080 1.00 93.81 202 VAL A N 1
ATOM 1684 C CA . VAL A 1 202 ? 5.946 6.743 -10.091 1.00 93.81 202 VAL A CA 1
ATOM 1685 C C . VAL A 1 202 ? 4.562 6.834 -9.446 1.00 93.81 202 VAL A C 1
ATOM 1687 O O . VAL A 1 202 ? 4.315 6.295 -8.371 1.00 93.81 202 VAL A O 1
ATOM 1690 N N . ILE A 1 203 ? 3.655 7.540 -10.116 1.00 94.25 203 ILE A N 1
ATOM 1691 C CA . ILE A 1 203 ? 2.262 7.729 -9.717 1.00 94.25 203 ILE A CA 1
ATOM 1692 C C . ILE A 1 203 ? 1.378 7.075 -10.782 1.00 94.25 203 ILE A C 1
ATOM 1694 O O . ILE A 1 203 ? 1.044 7.730 -11.778 1.00 94.25 203 ILE A O 1
ATOM 1698 N N . PRO A 1 204 ? 1.069 5.772 -10.660 1.00 94.88 204 PRO A N 1
ATOM 1699 C CA . PRO A 1 204 ? 0.273 5.075 -11.652 1.00 94.88 204 PRO A CA 1
ATOM 1700 C C . PRO A 1 204 ? -1.226 5.325 -11.473 1.00 94.88 204 PRO A C 1
ATOM 1702 O O . PRO A 1 204 ? -1.737 5.429 -10.356 1.00 94.88 204 PRO A O 1
ATOM 1705 N N . ILE A 1 205 ? -1.930 5.406 -12.602 1.00 93.62 205 ILE A N 1
ATOM 1706 C CA . ILE A 1 205 ? -3.356 5.733 -12.694 1.00 93.62 205 ILE A CA 1
ATOM 1707 C C . ILE A 1 205 ? -4.164 4.450 -12.874 1.00 93.62 205 ILE A C 1
ATOM 1709 O O . ILE A 1 205 ? -3.892 3.661 -13.780 1.00 93.62 205 ILE A O 1
ATOM 1713 N N . GLN A 1 206 ? -5.151 4.244 -12.004 1.00 92.62 206 GLN A N 1
ATOM 1714 C CA . GLN A 1 206 ? -5.967 3.031 -11.968 1.00 92.62 206 GLN A CA 1
ATOM 1715 C C . GLN A 1 206 ? -7.073 3.062 -13.026 1.00 92.62 206 GLN A C 1
ATOM 1717 O O . GLN A 1 206 ? -7.869 3.998 -13.055 1.00 92.62 206 GLN A O 1
ATOM 1722 N N . GLU A 1 207 ? -7.175 2.005 -13.836 1.00 86.75 207 GLU A N 1
ATOM 1723 C CA . GLU A 1 207 ? -8.088 1.917 -14.991 1.00 86.75 207 GLU A CA 1
ATOM 1724 C C . GLU A 1 207 ? -9.578 1.979 -14.609 1.00 86.75 207 GLU A C 1
ATOM 1726 O O . GLU A 1 207 ? -10.400 2.468 -15.381 1.00 86.75 207 GLU A O 1
ATOM 1731 N N . ASN A 1 208 ? -9.945 1.510 -13.414 1.00 85.94 208 ASN A N 1
ATOM 1732 C CA . ASN A 1 208 ? -11.337 1.437 -12.946 1.00 85.94 208 ASN A CA 1
ATOM 1733 C C . ASN A 1 208 ? -11.677 2.517 -11.906 1.00 85.94 208 ASN A C 1
ATOM 1735 O O . ASN A 1 208 ? -12.605 2.344 -11.114 1.00 85.94 208 ASN A O 1
ATOM 1739 N N . SER A 1 209 ? -10.897 3.597 -11.866 1.00 86.81 209 SER A N 1
ATOM 1740 C CA . SER A 1 209 ? -11.042 4.663 -10.876 1.00 86.81 209 SER A CA 1
ATOM 1741 C C . SER A 1 209 ? -11.806 5.866 -11.423 1.00 86.81 209 SER A C 1
ATOM 1743 O O . SER A 1 209 ? -12.050 5.994 -12.623 1.00 86.81 209 SER A O 1
ATOM 1745 N N . LYS A 1 210 ? -12.118 6.821 -10.539 1.00 82.88 210 LYS A N 1
ATOM 1746 C CA . LYS A 1 210 ? -12.695 8.113 -10.945 1.00 82.88 210 LYS A CA 1
ATOM 1747 C C . LYS A 1 210 ? -11.766 8.943 -11.840 1.00 82.88 210 LYS A C 1
ATOM 1749 O O . LYS A 1 210 ? -12.206 9.935 -12.415 1.00 82.88 210 LYS A O 1
ATOM 1754 N N . LEU A 1 211 ? -10.487 8.574 -11.922 1.00 82.38 211 LEU A N 1
ATOM 1755 C CA . LEU A 1 211 ? -9.483 9.245 -12.749 1.00 82.38 211 LEU A CA 1
ATOM 1756 C C . LEU A 1 211 ? -9.606 8.872 -14.231 1.00 82.38 211 LEU A C 1
ATOM 1758 O O . LEU A 1 211 ? -9.108 9.596 -15.088 1.00 82.38 211 LEU A O 1
ATOM 1762 N N . THR A 1 212 ? -10.254 7.746 -14.527 1.00 80.31 212 THR A N 1
ATOM 1763 C CA . THR A 1 212 ? -10.388 7.176 -15.876 1.00 80.31 212 THR A CA 1
ATOM 1764 C C . THR A 1 212 ? -11.845 6.996 -16.302 1.00 80.31 212 THR A C 1
ATOM 1766 O O . THR A 1 212 ? -12.110 6.718 -17.471 1.00 80.31 212 THR A O 1
ATOM 1769 N N . SER A 1 213 ? -12.804 7.181 -15.389 1.00 75.19 213 SER A N 1
ATOM 1770 C CA . SER A 1 213 ? -14.226 7.276 -15.722 1.00 75.19 213 SER A CA 1
ATOM 1771 C C . SER A 1 213 ? -14.561 8.660 -16.292 1.00 75.19 213 SER A C 1
ATOM 1773 O O . SER A 1 213 ? -14.384 9.659 -15.593 1.00 75.19 213 SER A O 1
ATOM 1775 N N . ASN A 1 214 ? -15.067 8.703 -17.528 1.00 55.16 214 ASN A N 1
ATOM 1776 C CA . ASN A 1 214 ? -15.687 9.895 -18.124 1.00 55.16 214 ASN A CA 1
ATOM 1777 C C . ASN A 1 214 ? -17.112 10.111 -17.608 1.00 55.16 214 ASN A C 1
ATOM 1779 O O . ASN A 1 214 ? -17.840 9.099 -17.480 1.00 55.16 214 ASN A O 1
#

Secondary structure (DSSP, 8-state):
-EEE---EEEE--STT-HHHHHHHHHTT--TT----SEEEEEES--EEEEES-TT-----B-EEEEEEETTEEEEEEEE-TT--HHHHHHHHHTSEETTEEHHHHHHHTT-EEEEEE--PPP---S--GGGPPEEEE-S-HHHHHHHHTT-SSSS--STT------EEEETT--EEEEEEETTEEEEEEEEEEEEETTSSEEEEEETTSTTT--

Radius of gyration: 16.3 Å; chains: 1; bounding box: 37×40×43 Å